Protein AF-A0A2E0NBN6-F1 (afdb_monomer_lite)

Secondary structure (DSSP, 8-state):
-HHHHHHHHHHHHHHHHHHHHHHHHT-------HHHHHHHHHHHHHHHHHHHS--EEE-EETTEE-TTS-BS-GGGS-HHHHHHSEEE---B-TTSSBPHHHHHGGGGSBHHHHHHHHT--TTEEEEEEEEEEE-SSGGGTT-EEEEEE--GGG-SEEEEEEEEEEETTEEEEEEEEEEES-------EEEEEESS-GGGPBPEEEEE--SSSBEE-TTEEEEEEETTEEEEEEE--S-EE-TT-EEEEES-GGGS--SS-SEEEE-TTTSSS-BTTB--S-TTEEEEEEEEE-TT-S-EEEEEEEEEEGGG-PPTTEEEEE-SS-TT-GGGEEEEES--TT--

pLDDT: mean 90.11, std 9.08, range [45.5, 98.44]

Sequence (344 aa):
MTAVIEFLSAFILFLMLVTAFLSLAQLQLGPNTPDIDRLERSAVEAMEKLTGSEGYHIPFENGIKDAGNATVDWHLLPPEELNSGALIPGLLSERGRLSTLKVDSLKSLTEDTFSKGLGLNEEYDVRLLVRVENSPEPSRIGELLFDDGTLRNNSFSSVSISRTLHMADEVVLVSLEVHLGAGFTDRLLMSEIMINPASGGPEWIELYNPDQFAVNLSGWSISKITNGVVSAHELITSGVVPGESYLLLSGNPSIQQDLGNSLVIDLGTSGVLGSGLIDSIESSGGHISFQYAEFNSALTYDLINFHWDDTWNINTGYSLVWNYGEFSNSSNWIPLEDGTPGSI

Structure (mmCIF, N/CA/C/O backbone):
data_AF-A0A2E0NBN6-F1
#
_entry.id   AF-A0A2E0NBN6-F1
#
loop_
_atom_site.group_PDB
_atom_site.id
_atom_site.type_symbol
_atom_site.label_atom_id
_atom_site.label_alt_id
_atom_site.label_comp_id
_atom_site.label_asym_id
_atom_site.label_entity_id
_atom_site.label_seq_id
_atom_site.pdbx_PDB_ins_code
_atom_site.Cartn_x
_atom_site.Cartn_y
_atom_site.Cartn_z
_atom_site.occupancy
_atom_site.B_iso_or_equiv
_atom_site.auth_seq_id
_atom_site.auth_comp_id
_atom_site.auth_asym_id
_atom_site.auth_atom_id
_atom_site.pdbx_PDB_model_num
ATOM 1 N N . MET A 1 1 ? -33.933 33.454 69.562 1.00 60.88 1 MET A N 1
ATOM 2 C CA . MET A 1 1 ? -33.936 32.177 68.812 1.00 60.88 1 MET A CA 1
ATOM 3 C C . MET A 1 1 ? -34.035 32.418 67.304 1.00 60.88 1 MET A C 1
ATOM 5 O O . MET A 1 1 ? -33.271 31.815 66.570 1.00 60.88 1 MET A O 1
ATOM 9 N N . THR A 1 2 ? -34.874 33.355 66.849 1.00 75.31 2 THR A N 1
ATOM 10 C CA . THR A 1 2 ? -35.024 33.765 65.435 1.00 75.31 2 THR A CA 1
ATOM 11 C C . THR A 1 2 ? -33.737 34.282 64.780 1.00 75.31 2 THR A C 1
ATOM 13 O O . THR A 1 2 ? -33.358 33.769 63.738 1.00 75.31 2 THR A O 1
ATOM 16 N N . ALA A 1 3 ? -32.995 35.185 65.432 1.00 74.88 3 ALA A N 1
ATOM 17 C CA . ALA A 1 3 ? -31.749 35.739 64.875 1.00 74.88 3 ALA A CA 1
ATOM 18 C C . ALA A 1 3 ? -30.639 34.690 64.634 1.00 74.88 3 ALA A C 1
ATOM 20 O O . ALA A 1 3 ? -29.824 34.830 63.728 1.00 74.88 3 ALA A O 1
ATOM 21 N N . VAL A 1 4 ? -30.614 33.615 65.433 1.00 78.25 4 VAL A N 1
ATOM 22 C CA . VAL A 1 4 ? -29.639 32.517 65.281 1.00 78.25 4 VAL A CA 1
ATOM 23 C C . VAL A 1 4 ? -30.009 31.631 64.089 1.00 78.25 4 VAL A C 1
ATOM 25 O O . VAL A 1 4 ? -29.131 31.185 63.357 1.00 78.25 4 VAL A O 1
ATOM 28 N N . ILE A 1 5 ? -31.309 31.412 63.870 1.00 80.38 5 ILE A N 1
ATOM 29 C CA . ILE A 1 5 ? -31.823 30.632 62.739 1.00 80.38 5 ILE A CA 1
ATOM 30 C C . ILE A 1 5 ? -31.632 31.405 61.426 1.00 80.38 5 ILE A C 1
ATOM 32 O O . ILE A 1 5 ? -31.182 30.819 60.445 1.00 80.38 5 ILE A O 1
ATOM 36 N N . GLU A 1 6 ? -31.883 32.719 61.412 1.00 85.25 6 GLU A N 1
ATOM 37 C CA . GLU A 1 6 ? -31.622 33.573 60.243 1.00 85.25 6 GLU A CA 1
ATOM 38 C C . GLU A 1 6 ? -30.140 33.572 59.861 1.00 85.25 6 GLU A C 1
ATOM 40 O O . GLU A 1 6 ? -29.813 33.325 58.700 1.00 85.25 6 GLU A O 1
ATOM 45 N N . PHE A 1 7 ? -29.238 33.741 60.833 1.00 89.00 7 PHE A N 1
ATOM 46 C CA . PHE A 1 7 ? -27.798 33.692 60.578 1.00 89.00 7 PHE A CA 1
ATOM 47 C C . PHE A 1 7 ? -27.356 32.336 60.015 1.00 89.00 7 PHE A C 1
ATOM 49 O O . PHE A 1 7 ? -26.614 32.285 59.036 1.00 89.00 7 PHE A O 1
ATOM 56 N N . LEU A 1 8 ? -27.850 31.233 60.589 1.00 86.62 8 LEU A N 1
ATOM 57 C CA . LEU A 1 8 ? -27.515 29.891 60.120 1.00 86.62 8 LEU A CA 1
ATOM 58 C C . LEU A 1 8 ? -28.029 29.645 58.693 1.00 86.62 8 LEU A C 1
ATOM 60 O O . LEU A 1 8 ? -27.303 29.100 57.867 1.00 86.62 8 LEU A O 1
ATOM 64 N N . SER A 1 9 ? -29.249 30.088 58.380 1.00 87.69 9 SER A N 1
ATOM 65 C CA . SER A 1 9 ? -29.824 29.941 57.039 1.00 87.69 9 SER A CA 1
ATOM 66 C C . SER A 1 9 ? -29.088 30.777 55.985 1.00 87.69 9 SER A C 1
ATOM 68 O O . SER A 1 9 ? -28.768 30.259 54.917 1.00 87.69 9 SER A O 1
ATOM 70 N N . ALA A 1 10 ? -28.728 32.025 56.303 1.00 89.19 10 ALA A N 1
ATOM 71 C CA . ALA A 1 10 ? -27.938 32.883 55.424 1.00 89.19 10 ALA A CA 1
ATOM 72 C C . ALA A 1 10 ? -26.523 32.326 55.208 1.00 89.19 10 ALA A C 1
ATOM 74 O O . ALA A 1 10 ? -26.012 32.359 54.090 1.00 89.19 10 ALA A O 1
ATOM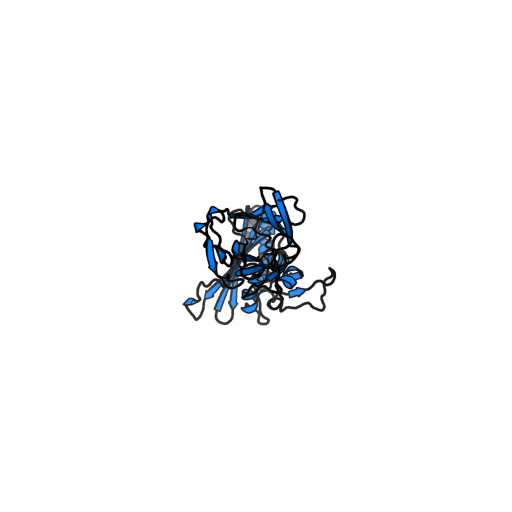 75 N N . PHE A 1 11 ? -25.910 31.762 56.254 1.00 90.88 11 PHE A N 1
ATOM 76 C CA . PHE A 1 11 ? -24.594 31.137 56.166 1.00 90.88 11 PHE A CA 1
ATOM 77 C C . PHE A 1 11 ? -24.612 29.878 55.296 1.00 90.88 11 PHE A C 1
ATOM 79 O O . PHE A 1 11 ? -23.744 29.723 54.443 1.00 90.88 11 PHE A O 1
ATOM 86 N N . ILE A 1 12 ? -25.620 29.012 55.446 1.00 91.94 12 ILE A N 1
ATOM 87 C CA . ILE A 1 12 ? -25.786 27.825 54.592 1.00 91.94 12 ILE A CA 1
ATOM 88 C C . ILE A 1 12 ? -25.995 28.237 53.133 1.00 91.94 12 ILE A C 1
ATOM 90 O O . ILE A 1 12 ? -25.386 27.652 52.240 1.00 91.94 12 ILE A O 1
ATOM 94 N N . LEU A 1 13 ? -26.817 29.258 52.882 1.00 92.38 13 LEU A N 1
ATOM 95 C CA . LEU A 1 13 ? -27.097 29.734 51.529 1.00 92.38 13 LEU A CA 1
ATOM 96 C C . LEU A 1 13 ? -25.846 30.344 50.885 1.00 92.38 13 LEU A C 1
ATOM 98 O O . LE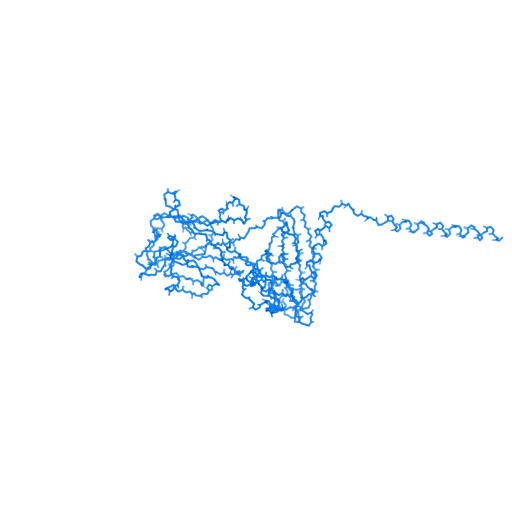U A 1 13 ? -25.545 30.038 49.736 1.00 92.38 13 LEU A O 1
ATOM 102 N N . PHE A 1 14 ? -25.068 31.120 51.643 1.00 92.50 14 PHE A N 1
ATOM 103 C CA . PHE A 1 14 ? -23.761 31.614 51.214 1.00 92.50 14 PHE A CA 1
ATOM 104 C C . PHE A 1 14 ? -22.796 30.468 50.900 1.00 92.50 14 PHE A C 1
ATOM 106 O O . PHE A 1 14 ? -22.148 30.483 49.858 1.00 92.50 14 PHE A O 1
ATOM 113 N N . LEU A 1 15 ? -22.736 29.449 51.759 1.00 89.31 15 LEU A N 1
ATOM 114 C CA . LEU A 1 15 ? -21.838 28.313 51.577 1.00 89.31 15 LEU A CA 1
ATOM 115 C C . LEU A 1 15 ? -22.221 27.489 50.344 1.00 89.31 15 LEU A C 1
ATOM 117 O O . LEU A 1 15 ? -21.329 27.107 49.598 1.00 89.31 15 LEU A O 1
ATOM 121 N N . MET A 1 16 ? -23.521 27.307 50.079 1.00 92.88 16 MET A N 1
ATOM 122 C CA . MET A 1 16 ? -24.024 26.694 48.842 1.00 92.88 16 MET A CA 1
ATOM 123 C C . MET A 1 16 ? -23.692 27.518 47.595 1.00 92.88 16 MET A C 1
ATOM 125 O O . MET A 1 16 ? -23.351 26.957 46.558 1.00 92.88 16 MET A O 1
ATOM 129 N N . LEU A 1 17 ? -23.788 28.846 47.678 1.00 91.38 17 LEU A N 1
ATOM 130 C CA . LEU A 1 17 ? -23.446 29.740 46.570 1.00 91.38 17 LEU A CA 1
ATOM 131 C C . LEU A 1 17 ? -21.945 29.705 46.278 1.00 91.38 17 LEU A C 1
ATOM 133 O O . LEU A 1 17 ? -21.551 29.671 45.118 1.00 91.38 17 LEU A O 1
ATOM 137 N N . VAL A 1 18 ? -21.113 29.663 47.320 1.00 85.38 18 VAL A N 1
ATOM 138 C CA . VAL A 1 18 ? -19.658 29.550 47.193 1.00 85.38 18 VAL A CA 1
ATOM 139 C C . VAL A 1 18 ? -19.259 28.178 46.660 1.00 85.38 18 VAL A C 1
ATOM 141 O O . VAL A 1 18 ? -18.414 28.127 45.777 1.00 85.38 18 VAL A O 1
ATOM 144 N N . THR A 1 19 ? -19.863 27.074 47.111 1.00 83.06 19 THR A N 1
ATOM 145 C CA . THR A 1 19 ? -19.572 25.752 46.531 1.00 83.06 19 THR A CA 1
ATOM 146 C C . THR A 1 19 ? -20.051 25.647 45.092 1.00 83.06 19 THR A C 1
ATOM 148 O O . THR A 1 19 ? -19.281 25.195 44.256 1.00 83.06 19 THR A O 1
ATOM 151 N N . ALA A 1 20 ? -21.251 26.131 44.761 1.00 83.31 20 ALA A N 1
ATOM 152 C CA . ALA A 1 20 ? -21.726 26.170 43.379 1.00 83.31 20 ALA A CA 1
ATOM 153 C C . ALA A 1 20 ? -20.824 27.040 42.489 1.00 83.31 20 ALA A C 1
ATOM 155 O O . ALA A 1 20 ? -20.470 26.628 41.388 1.00 83.31 20 ALA A O 1
ATOM 156 N N . PHE A 1 21 ? -20.401 28.212 42.973 1.00 83.88 21 PHE A N 1
ATOM 157 C CA . PHE A 1 21 ? -19.491 29.102 42.254 1.00 83.88 21 PHE A CA 1
ATOM 158 C C . PHE A 1 21 ? -18.094 28.500 42.102 1.00 83.88 21 PHE A C 1
ATOM 160 O O . PHE A 1 21 ? -17.519 28.594 41.027 1.00 83.88 21 PHE A O 1
ATOM 167 N N . LEU A 1 22 ? -17.550 27.855 43.136 1.00 75.06 22 LEU A N 1
ATOM 168 C CA . LEU A 1 22 ? -16.256 27.179 43.059 1.00 75.06 22 LEU A CA 1
ATOM 169 C C . LEU A 1 22 ? -16.317 25.966 42.128 1.00 75.06 22 LEU A C 1
ATOM 171 O O . LEU A 1 22 ? -15.389 25.784 41.354 1.00 75.06 22 LEU A O 1
ATOM 175 N N . SER A 1 23 ? -17.409 25.196 42.123 1.00 75.81 23 SER A N 1
ATOM 176 C CA . SER A 1 23 ? -17.627 24.130 41.136 1.00 75.81 23 SER A CA 1
ATOM 177 C C . SER A 1 23 ? -17.750 24.681 39.712 1.00 75.81 23 SER A C 1
ATOM 179 O O . SER A 1 23 ? -17.234 24.070 38.782 1.00 75.81 23 SER A O 1
ATOM 181 N N . LEU A 1 24 ? -18.375 25.851 39.533 1.00 71.62 24 LEU A N 1
ATOM 182 C CA . LEU A 1 24 ? -18.480 26.519 38.233 1.00 71.62 24 LEU A CA 1
ATOM 183 C C . LEU A 1 24 ? -17.154 27.157 37.785 1.00 71.62 24 LEU A C 1
ATOM 185 O O . LEU A 1 24 ? -16.850 27.171 36.604 1.00 71.62 24 LEU A O 1
ATOM 189 N N . ALA A 1 25 ? -16.353 27.682 38.711 1.00 62.84 25 ALA A N 1
ATOM 190 C CA . ALA A 1 25 ? -15.044 28.274 38.435 1.00 62.84 25 ALA A CA 1
ATOM 191 C C . ALA A 1 25 ? -13.947 27.209 38.258 1.00 62.84 25 ALA A C 1
ATOM 193 O O . ALA A 1 25 ? -12.934 27.470 37.613 1.00 62.84 25 ALA A O 1
ATOM 194 N N . GLN A 1 26 ? -14.154 26.009 38.812 1.00 54.41 26 GLN A N 1
ATOM 195 C CA . GLN A 1 26 ? -13.356 24.809 38.546 1.00 54.41 26 GLN A CA 1
ATOM 196 C C . GLN A 1 26 ? -13.683 24.154 37.200 1.00 54.41 26 GLN A C 1
ATOM 198 O O . GLN A 1 26 ? -12.929 23.276 36.782 1.00 54.41 26 GLN A O 1
ATOM 203 N N . LEU A 1 27 ? -14.718 24.605 36.472 1.00 49.19 27 LEU A N 1
ATOM 204 C CA . LEU A 1 27 ? -14.722 24.466 35.014 1.00 49.19 27 LEU A CA 1
ATOM 205 C C . LEU A 1 27 ? -13.621 25.378 34.465 1.00 49.19 27 LEU A C 1
ATOM 207 O O . LEU A 1 27 ? -13.861 26.468 33.948 1.00 49.19 27 LEU A O 1
ATOM 211 N N . GLN A 1 28 ? -12.383 24.908 34.592 1.00 45.50 28 GLN A N 1
ATOM 212 C CA . GLN A 1 28 ? -11.324 25.261 33.671 1.00 45.50 28 GLN A CA 1
ATOM 213 C C . GLN A 1 28 ? -11.812 24.820 32.292 1.00 45.50 28 GLN A C 1
ATOM 215 O O . GLN A 1 28 ? -11.615 23.682 31.878 1.00 45.50 28 GLN A O 1
ATOM 220 N N . LEU A 1 29 ? -12.478 25.731 31.579 1.00 55.94 29 LEU A N 1
ATOM 221 C CA . LEU A 1 29 ? -12.340 25.759 30.134 1.00 55.94 29 LEU A CA 1
ATOM 222 C C . LEU A 1 29 ? -10.830 25.812 29.913 1.00 55.94 29 LEU A C 1
ATOM 224 O O . LEU A 1 29 ? -10.178 26.779 30.320 1.00 55.94 29 LEU A O 1
ATOM 228 N N . GLY A 1 30 ? -10.268 24.724 29.387 1.00 56.84 30 GLY A N 1
ATOM 229 C CA . GLY A 1 30 ? -8.887 24.714 28.930 1.00 56.84 30 GLY A CA 1
ATOM 230 C C . GLY A 1 30 ? -8.641 25.888 27.971 1.00 56.84 30 GLY A C 1
ATOM 231 O O . GLY A 1 30 ? -9.585 26.574 27.562 1.00 56.84 30 GLY A O 1
ATOM 232 N N . PRO A 1 31 ? -7.382 26.179 27.618 1.00 57.28 31 PRO A N 1
ATOM 233 C CA . PRO A 1 31 ? -7.114 27.158 26.572 1.00 57.28 31 PRO A CA 1
ATOM 234 C C . PRO A 1 31 ? -7.969 26.818 25.340 1.00 57.28 31 PRO A C 1
ATOM 236 O O . PRO A 1 31 ? -7.840 25.730 24.790 1.00 57.28 31 PRO A O 1
ATOM 239 N N . ASN A 1 32 ? -8.873 27.726 24.952 1.00 59.00 32 ASN A N 1
ATOM 240 C CA . ASN A 1 32 ? -9.723 27.559 23.774 1.00 59.00 32 ASN A CA 1
ATOM 241 C C . ASN A 1 32 ? -8.808 27.487 22.550 1.00 59.00 32 ASN A C 1
ATOM 243 O O . ASN A 1 32 ? -8.312 28.514 22.079 1.00 59.00 32 ASN A O 1
ATOM 247 N N . THR A 1 33 ? -8.544 26.269 22.096 1.00 73.31 33 THR A N 1
ATOM 248 C CA . THR A 1 33 ? -7.680 25.964 20.961 1.00 73.31 33 THR A CA 1
ATOM 249 C C . THR A 1 33 ? -8.530 25.170 19.977 1.00 73.31 33 THR A C 1
ATOM 251 O O . THR A 1 33 ? -8.499 23.943 19.990 1.00 73.31 33 THR A O 1
ATOM 254 N N . PRO A 1 34 ? -9.328 25.861 19.135 1.00 79.00 34 PRO A N 1
ATOM 255 C CA . PRO A 1 34 ? -10.354 25.222 18.313 1.00 79.00 34 PRO A CA 1
ATOM 256 C C . PRO A 1 34 ? -9.831 24.072 17.450 1.00 79.00 34 PRO A C 1
ATOM 258 O O . PRO A 1 34 ? -10.558 23.115 17.204 1.00 79.00 34 PRO A O 1
ATOM 261 N N . ASP A 1 35 ? -8.578 24.151 17.005 1.00 77.38 35 ASP A N 1
ATOM 262 C CA . ASP A 1 35 ? -7.958 23.117 16.177 1.00 77.38 35 ASP A CA 1
ATOM 263 C C . ASP A 1 35 ? -7.652 21.842 16.975 1.00 77.38 35 ASP A C 1
ATOM 265 O O . ASP A 1 35 ? -7.894 20.743 16.479 1.00 77.38 35 ASP A O 1
ATOM 269 N N . ILE A 1 36 ? -7.207 21.972 18.230 1.00 82.38 36 ILE A N 1
ATOM 270 C CA . ILE A 1 36 ? -6.973 20.833 19.129 1.00 82.38 36 ILE A CA 1
ATOM 271 C C . ILE A 1 36 ? -8.314 20.222 19.549 1.00 82.38 36 ILE A C 1
ATOM 273 O O . ILE A 1 36 ? -8.476 19.010 19.464 1.00 82.38 36 ILE A O 1
ATOM 277 N N . ASP A 1 37 ? -9.309 21.047 19.886 1.00 86.25 37 ASP A N 1
ATOM 278 C CA . ASP A 1 37 ? -10.650 20.569 20.252 1.00 86.25 37 ASP A CA 1
ATOM 279 C C . ASP A 1 37 ? -11.320 19.790 19.100 1.00 86.25 37 ASP A C 1
ATOM 281 O O . ASP A 1 37 ? -12.023 18.796 19.315 1.00 86.25 37 ASP A O 1
ATOM 285 N N . ARG A 1 38 ? -11.118 20.237 17.850 1.00 89.00 38 ARG A N 1
ATOM 286 C CA . ARG A 1 38 ? -11.589 19.532 16.646 1.00 89.00 38 ARG A CA 1
ATOM 287 C C . ARG A 1 38 ? -10.831 18.230 16.418 1.00 89.00 38 ARG A C 1
ATOM 289 O O . ARG A 1 38 ? -11.469 17.229 16.094 1.00 89.00 38 ARG A O 1
ATOM 296 N N . LEU A 1 39 ? -9.511 18.239 16.591 1.00 90.31 39 LEU A N 1
ATOM 297 C CA . LEU A 1 39 ? -8.665 17.056 16.452 1.00 90.31 39 LEU A CA 1
ATOM 298 C C . LEU A 1 39 ? -9.046 15.982 17.480 1.00 90.31 39 LEU A C 1
ATOM 300 O O . LEU A 1 39 ? -9.272 14.834 17.108 1.00 90.31 39 LEU A O 1
ATOM 304 N N . GLU A 1 40 ? -9.211 16.361 18.751 1.00 92.06 40 GLU A N 1
ATOM 305 C CA . GLU A 1 40 ? -9.639 15.457 19.825 1.00 92.06 40 GLU A CA 1
ATOM 306 C C . GLU A 1 40 ? -11.005 14.840 19.536 1.00 92.06 40 GLU A C 1
ATOM 308 O O . GLU A 1 40 ? -11.170 13.622 19.619 1.00 92.06 40 GLU A O 1
ATOM 313 N N . ARG A 1 41 ? -11.983 15.662 19.138 1.00 93.56 41 ARG A N 1
ATOM 314 C CA . ARG A 1 41 ? -13.310 15.164 18.763 1.00 93.56 41 ARG A CA 1
ATOM 315 C C . ARG A 1 41 ? -13.235 14.180 17.598 1.00 93.56 41 ARG A C 1
ATOM 317 O O . ARG A 1 41 ? -13.840 13.115 17.673 1.00 93.56 41 ARG A O 1
ATOM 324 N N . SER A 1 42 ? -12.477 14.524 16.558 1.00 94.81 42 SER A N 1
ATOM 325 C CA . SER A 1 42 ? -12.320 13.682 15.367 1.00 94.81 42 SER A CA 1
ATOM 326 C C . SER A 1 42 ? -11.676 12.341 15.723 1.00 94.81 42 SER A C 1
ATOM 328 O O . SER A 1 42 ? -12.158 11.302 15.285 1.00 94.81 42 SER A O 1
ATOM 330 N N . ALA A 1 43 ? -10.657 12.337 16.588 1.00 95.38 43 ALA A N 1
ATOM 331 C CA . ALA A 1 43 ? -10.018 11.114 17.072 1.00 95.38 43 ALA A CA 1
ATOM 332 C C . ALA A 1 43 ? -10.978 10.225 17.885 1.00 95.38 43 ALA A C 1
ATOM 334 O O . ALA A 1 43 ? -10.974 9.003 17.726 1.00 95.38 43 ALA A O 1
ATOM 335 N N . VAL A 1 44 ? -11.833 10.816 18.728 1.00 96.31 44 VAL A N 1
ATOM 336 C CA . VAL A 1 44 ? -12.853 10.073 19.491 1.00 96.31 44 VAL A CA 1
ATOM 337 C C . VAL A 1 44 ? -13.886 9.433 18.563 1.00 96.31 44 VAL A C 1
ATOM 339 O O . VAL A 1 44 ? -14.168 8.242 18.704 1.00 96.31 44 VAL A O 1
ATOM 342 N N . GLU A 1 45 ? -14.422 10.193 17.606 1.00 96.50 45 GLU A N 1
ATOM 343 C CA . GLU A 1 45 ? -15.400 9.700 16.626 1.00 96.50 45 GLU A CA 1
ATOM 344 C C . GLU A 1 45 ? -14.798 8.613 15.721 1.00 96.50 45 GLU A C 1
ATOM 346 O O . GLU A 1 45 ? -15.436 7.590 15.462 1.00 96.50 45 GLU A O 1
ATOM 351 N N . ALA A 1 46 ? -13.549 8.794 15.288 1.00 97.19 46 ALA A N 1
ATOM 352 C CA . ALA A 1 46 ? -12.800 7.809 14.518 1.00 97.19 46 ALA A CA 1
ATOM 353 C C . ALA A 1 46 ? -12.619 6.502 15.303 1.00 97.19 46 ALA A C 1
ATOM 355 O O . ALA A 1 46 ? -12.975 5.428 14.818 1.00 97.19 46 ALA A O 1
ATOM 356 N N . MET A 1 47 ? -12.163 6.580 16.556 1.00 97.44 47 MET A N 1
ATOM 357 C CA . MET A 1 47 ? -12.032 5.406 17.421 1.00 97.44 47 MET A CA 1
ATOM 358 C C . MET A 1 47 ? -13.382 4.714 17.660 1.00 97.44 47 MET A C 1
ATOM 360 O O . MET A 1 47 ? -13.446 3.484 17.723 1.00 97.44 47 MET A O 1
ATOM 364 N N . GLU A 1 48 ? -14.478 5.467 17.775 1.00 96.56 48 GLU A N 1
ATOM 365 C CA . GLU A 1 48 ? -15.822 4.901 17.894 1.00 96.56 48 GLU A CA 1
ATOM 366 C C . GLU A 1 48 ? -16.263 4.157 16.628 1.00 96.56 48 GLU A C 1
ATOM 368 O O . GLU A 1 48 ? -16.766 3.044 16.745 1.00 96.56 48 GLU A O 1
ATOM 373 N N . LYS A 1 49 ? -16.020 4.687 15.426 1.00 96.38 49 LYS A N 1
ATOM 374 C CA . LYS A 1 49 ? -16.321 3.966 14.174 1.00 96.38 49 LYS A CA 1
ATOM 375 C C . LYS A 1 49 ? -15.485 2.696 14.024 1.00 96.38 49 LYS A C 1
ATOM 377 O O . LYS A 1 49 ? -16.034 1.642 13.692 1.00 96.38 49 LYS A O 1
ATOM 382 N N . LEU A 1 50 ? -14.189 2.800 14.325 1.00 97.56 50 LEU A N 1
ATOM 383 C CA . LEU A 1 50 ? -13.207 1.718 14.237 1.00 97.56 50 LEU A CA 1
ATOM 384 C C . LEU A 1 50 ? -13.545 0.554 15.181 1.00 97.56 50 LEU A C 1
ATOM 386 O O . LEU A 1 50 ? -13.475 -0.610 14.799 1.00 97.56 50 LEU A O 1
ATOM 390 N N . THR A 1 51 ? -13.927 0.863 16.424 1.00 96.88 51 THR A N 1
ATOM 391 C CA . THR A 1 51 ? -14.096 -0.138 17.497 1.00 96.88 51 THR A CA 1
ATOM 392 C C . THR A 1 51 ? -15.530 -0.313 17.984 1.00 96.88 51 THR A C 1
ATOM 394 O O . THR A 1 51 ? -15.758 -1.047 18.940 1.00 96.88 51 THR A O 1
ATOM 397 N N . GLY A 1 52 ? -16.495 0.373 17.376 1.00 94.88 52 GLY A N 1
ATOM 398 C CA . GLY A 1 52 ? -17.915 0.326 17.734 1.00 94.88 52 GLY A CA 1
ATOM 399 C C . GLY A 1 52 ? -18.802 -0.303 16.664 1.00 94.88 52 GLY A C 1
ATOM 400 O O . GLY A 1 52 ? -20.004 -0.436 16.879 1.00 94.88 52 GLY A O 1
ATOM 401 N N . SER A 1 53 ? -18.235 -0.700 15.522 1.00 93.56 53 SER A N 1
ATOM 402 C CA . SER A 1 53 ? -18.984 -1.313 14.428 1.00 93.56 53 SER A CA 1
ATOM 403 C C . SER A 1 53 ? -18.211 -2.446 13.760 1.00 93.56 53 SER A C 1
ATOM 405 O O . SER A 1 53 ? -16.995 -2.576 13.902 1.00 93.56 53 SER A O 1
ATOM 407 N N . GLU A 1 54 ? -18.940 -3.256 13.000 1.00 95.62 54 GLU A N 1
ATOM 408 C CA . GLU A 1 54 ? -18.374 -4.243 12.081 1.00 95.62 54 GLU A CA 1
ATOM 409 C C . GLU A 1 54 ? -17.773 -3.604 10.823 1.00 95.62 54 GLU A C 1
ATOM 411 O O . GLU A 1 54 ? -17.108 -4.275 10.037 1.00 95.62 54 GLU A O 1
ATOM 416 N N . GLY A 1 55 ? -17.998 -2.310 10.623 1.00 95.81 55 GLY A N 1
ATOM 417 C CA . GLY A 1 55 ? -17.686 -1.654 9.373 1.00 95.81 55 GLY A CA 1
ATOM 418 C C . GLY A 1 55 ? -18.682 -2.001 8.278 1.00 95.81 55 GLY A C 1
ATOM 419 O O . GLY A 1 55 ? -19.590 -2.818 8.448 1.00 95.81 55 GLY A O 1
ATOM 420 N N . TYR A 1 56 ? -18.537 -1.310 7.159 1.00 95.69 56 TYR A N 1
ATOM 421 C CA . TYR A 1 56 ? -19.398 -1.489 6.002 1.00 95.69 56 TYR A CA 1
ATOM 422 C C . TYR A 1 56 ? -18.723 -0.901 4.772 1.00 95.69 56 TYR A C 1
ATOM 424 O O . TYR A 1 56 ? -18.165 0.193 4.851 1.00 95.69 56 TYR A O 1
ATOM 432 N N . HIS A 1 57 ? -18.794 -1.599 3.648 1.00 97.69 57 HIS A N 1
ATOM 433 C CA . HIS A 1 57 ? -18.343 -1.106 2.354 1.00 97.69 57 HIS A CA 1
ATOM 434 C C . HIS A 1 57 ? -19.537 -0.938 1.416 1.00 97.69 57 HIS A C 1
ATOM 436 O O . HIS A 1 57 ? -20.457 -1.755 1.418 1.00 97.69 57 HIS A O 1
ATOM 442 N N . ILE A 1 58 ? -19.535 0.154 0.654 1.00 96.62 58 ILE A N 1
ATOM 443 C CA . ILE A 1 58 ? -20.502 0.436 -0.404 1.00 96.62 58 ILE A CA 1
ATOM 444 C C . ILE A 1 58 ? -19.723 0.670 -1.704 1.00 96.62 58 ILE A C 1
ATOM 446 O O . ILE A 1 58 ? -19.023 1.688 -1.794 1.00 96.62 58 ILE A O 1
ATOM 450 N N . PRO A 1 59 ? -19.859 -0.201 -2.718 1.00 95.44 59 PRO A N 1
ATOM 451 C CA . PRO A 1 59 ? -19.222 0.018 -4.007 1.00 95.44 59 PRO A CA 1
ATOM 452 C C . PRO A 1 59 ? -19.855 1.206 -4.743 1.00 95.44 59 PRO A C 1
ATOM 454 O O . PRO A 1 59 ? -20.994 1.615 -4.477 1.00 95.44 59 PRO A O 1
ATOM 457 N N . PHE A 1 60 ? -19.110 1.763 -5.696 1.00 92.81 60 PHE A N 1
ATOM 458 C CA . PHE A 1 60 ? -19.659 2.709 -6.660 1.00 92.81 60 PHE A CA 1
ATOM 459 C C . PHE A 1 60 ? -19.853 2.038 -8.014 1.00 92.81 60 PHE A C 1
ATOM 461 O O . PHE A 1 60 ? -18.941 1.416 -8.549 1.00 92.81 60 PHE A O 1
ATOM 468 N N . GLU A 1 61 ? -21.013 2.262 -8.618 1.00 90.88 61 GLU A N 1
ATOM 469 C CA . GLU A 1 61 ? -21.284 1.905 -10.004 1.00 90.88 61 GLU A CA 1
ATOM 470 C C . GLU A 1 61 ? -21.505 3.199 -10.795 1.00 90.88 61 GLU A C 1
ATOM 472 O O . GLU A 1 61 ? -22.380 4.005 -10.471 1.00 90.88 61 GLU A O 1
ATOM 477 N N . ASN A 1 62 ? -20.673 3.450 -11.813 1.00 86.12 62 ASN A N 1
ATOM 478 C CA . ASN A 1 62 ? -20.707 4.683 -12.616 1.00 86.12 62 ASN A CA 1
ATOM 479 C C . ASN A 1 62 ? -20.670 5.983 -11.776 1.00 86.12 62 ASN A C 1
ATOM 481 O O . ASN A 1 62 ? -21.329 6.971 -12.105 1.00 86.12 62 ASN A O 1
ATOM 485 N N . GLY A 1 63 ? -19.917 5.976 -10.669 1.00 86.00 63 GLY A N 1
ATOM 486 C CA . GLY A 1 63 ? -19.778 7.117 -9.755 1.00 86.00 63 GLY A CA 1
ATOM 487 C C . GLY A 1 63 ? -20.952 7.326 -8.789 1.00 86.00 63 GLY A C 1
ATOM 488 O O . GLY A 1 63 ? -20.989 8.335 -8.086 1.00 86.00 63 GLY A O 1
ATOM 489 N N . ILE A 1 64 ? -21.913 6.398 -8.732 1.00 92.44 64 ILE A N 1
ATOM 490 C CA . ILE A 1 64 ? -23.063 6.443 -7.818 1.00 92.44 64 ILE A CA 1
ATOM 491 C C . ILE A 1 64 ? -22.947 5.308 -6.802 1.00 92.44 64 ILE A C 1
ATOM 493 O O . ILE A 1 64 ? -22.542 4.204 -7.147 1.00 92.44 64 ILE A O 1
ATOM 497 N N . LYS A 1 65 ? -23.309 5.575 -5.538 1.00 92.88 65 LYS A N 1
ATOM 498 C CA . LYS A 1 65 ? -23.324 4.555 -4.477 1.00 92.88 65 LYS A CA 1
ATOM 499 C C . LYS A 1 65 ? -24.302 3.445 -4.824 1.00 92.88 65 LYS A C 1
ATOM 501 O O . LYS A 1 65 ? -25.504 3.702 -4.908 1.00 92.88 65 LYS A O 1
ATOM 506 N N . ASP A 1 66 ? -23.797 2.227 -4.920 1.00 94.00 66 ASP A N 1
ATOM 507 C CA . ASP A 1 66 ? -24.621 1.041 -5.056 1.00 94.00 66 ASP A CA 1
ATOM 508 C C . ASP A 1 66 ? -24.877 0.422 -3.680 1.00 94.00 66 ASP A C 1
ATOM 510 O O . ASP A 1 66 ? -24.159 -0.445 -3.186 1.00 94.00 66 ASP A O 1
ATOM 514 N N . ALA A 1 67 ? -25.944 0.894 -3.038 1.00 91.75 67 ALA A N 1
ATOM 515 C CA . ALA A 1 67 ? -26.363 0.375 -1.742 1.00 91.75 67 ALA A CA 1
ATOM 516 C C . ALA A 1 67 ? -26.856 -1.085 -1.798 1.00 91.75 67 ALA A C 1
ATOM 518 O O . ALA A 1 67 ? -26.994 -1.700 -0.743 1.00 91.75 67 ALA A O 1
ATOM 519 N N . GLY A 1 68 ? -27.157 -1.627 -2.987 1.00 92.75 68 GLY A N 1
ATOM 520 C CA . GLY A 1 68 ? -27.645 -2.996 -3.154 1.00 92.75 68 GLY A CA 1
ATOM 521 C C . GLY A 1 68 ? -26.553 -4.051 -2.986 1.00 92.75 68 GLY A C 1
ATOM 522 O O . GLY A 1 68 ? -26.841 -5.132 -2.480 1.00 92.75 68 GLY A O 1
ATOM 523 N N . ASN A 1 69 ? -25.315 -3.711 -3.349 1.00 93.12 69 ASN A N 1
ATOM 524 C CA . ASN A 1 69 ? -24.138 -4.581 -3.241 1.00 93.12 69 ASN A CA 1
ATOM 525 C C . ASN A 1 69 ? -23.252 -4.260 -2.032 1.00 93.12 69 ASN A C 1
ATOM 527 O O . ASN A 1 69 ? -22.114 -4.709 -1.938 1.00 93.12 69 ASN A O 1
ATOM 531 N N . ALA A 1 70 ? -23.763 -3.470 -1.098 1.00 94.75 70 ALA A N 1
ATOM 532 C CA . ALA A 1 70 ? -23.006 -3.082 0.070 1.00 94.75 70 ALA A CA 1
ATOM 533 C C . ALA A 1 70 ? -22.933 -4.215 1.116 1.00 94.75 70 ALA A C 1
ATOM 535 O O . ALA A 1 70 ? -23.869 -5.004 1.262 1.00 94.75 70 ALA A O 1
ATOM 536 N N . THR A 1 71 ? -21.812 -4.312 1.837 1.00 96.31 71 THR A N 1
ATOM 537 C CA . THR A 1 71 ? -21.496 -5.472 2.687 1.00 96.31 71 THR A CA 1
ATOM 538 C C . THR A 1 71 ? -20.748 -5.105 3.971 1.00 96.31 71 THR A C 1
ATOM 540 O O . THR A 1 71 ? -19.925 -4.192 3.998 1.00 96.31 71 THR A O 1
ATOM 543 N N . VAL A 1 72 ? -21.019 -5.843 5.055 1.00 95.94 72 VAL A N 1
ATOM 544 C CA . VAL A 1 72 ? -20.241 -5.801 6.315 1.00 95.94 72 VAL A CA 1
ATOM 545 C C . VAL A 1 72 ? -18.954 -6.628 6.223 1.00 95.94 72 VAL A C 1
ATOM 547 O O . VAL A 1 72 ? -18.026 -6.438 7.014 1.00 95.94 72 VAL A O 1
ATOM 550 N N . ASP A 1 73 ? -18.872 -7.516 5.231 1.00 96.25 73 ASP A N 1
ATOM 551 C CA . ASP A 1 73 ? -17.744 -8.413 4.984 1.00 96.25 73 ASP A CA 1
ATOM 552 C C . ASP A 1 73 ? -16.680 -7.755 4.099 1.00 96.25 73 ASP A C 1
ATOM 554 O O . ASP A 1 73 ? -16.104 -8.375 3.210 1.00 96.25 73 ASP A O 1
ATOM 558 N N . TRP A 1 74 ? -16.400 -6.477 4.359 1.00 96.50 74 TRP A N 1
ATOM 559 C CA . TRP A 1 74 ? -15.435 -5.686 3.594 1.00 96.50 74 TRP A CA 1
ATOM 560 C C . TRP A 1 74 ? -14.032 -6.320 3.574 1.00 96.50 74 TRP A C 1
ATOM 562 O O . TRP A 1 74 ? -13.327 -6.216 2.583 1.00 96.50 74 TRP A O 1
ATOM 572 N N . HIS A 1 75 ? -13.657 -7.053 4.624 1.00 96.44 75 HIS A N 1
ATOM 573 C CA . HIS A 1 75 ? -12.392 -7.793 4.724 1.00 96.44 75 HIS A CA 1
ATOM 574 C C . HIS A 1 75 ? -12.195 -8.895 3.664 1.00 96.44 75 HIS A C 1
ATOM 576 O O . HIS A 1 75 ? -11.098 -9.436 3.555 1.00 96.44 75 HIS A O 1
ATOM 582 N N . LEU A 1 76 ? -13.244 -9.264 2.918 1.00 96.56 76 LEU A N 1
ATOM 583 C CA . LEU A 1 76 ? -13.175 -10.226 1.812 1.00 96.56 76 LEU A CA 1
ATOM 584 C C . LEU A 1 76 ? -13.008 -9.555 0.442 1.00 96.56 76 LEU A C 1
ATOM 586 O O . LEU A 1 76 ? -12.820 -10.253 -0.554 1.00 96.56 76 LEU A O 1
ATOM 590 N N . LEU A 1 77 ? -13.133 -8.228 0.376 1.00 96.56 77 LEU A N 1
ATOM 591 C CA . LEU A 1 77 ? -13.063 -7.479 -0.872 1.00 96.56 77 LEU A CA 1
ATOM 592 C C . LEU A 1 77 ? -11.603 -7.234 -1.273 1.00 96.56 77 LEU A C 1
ATOM 594 O O . LEU A 1 77 ? -10.747 -7.055 -0.402 1.00 96.56 77 LEU A O 1
ATOM 598 N N . PRO A 1 78 ? -11.300 -7.199 -2.580 1.00 95.06 78 PRO A N 1
ATOM 599 C CA . PRO A 1 78 ? -9.959 -6.888 -3.042 1.00 95.06 78 PRO A CA 1
ATOM 600 C C . PRO A 1 78 ? -9.585 -5.426 -2.718 1.00 95.06 78 PRO A C 1
ATOM 602 O O . PRO A 1 78 ? -10.461 -4.554 -2.694 1.00 95.06 78 PRO A O 1
ATOM 605 N N . PRO A 1 79 ? -8.285 -5.125 -2.544 1.00 95.25 79 PRO A N 1
ATOM 606 C CA . PRO A 1 79 ? -7.789 -3.777 -2.241 1.00 95.25 79 PRO A CA 1
ATOM 607 C C . PRO A 1 79 ? -8.289 -2.697 -3.212 1.00 95.25 79 PRO A C 1
ATOM 609 O O . PRO A 1 79 ? -8.620 -1.586 -2.804 1.00 95.25 79 PRO A O 1
ATOM 612 N N . GLU A 1 80 ? -8.400 -3.028 -4.500 1.00 93.81 80 GLU A N 1
ATOM 613 C CA . GLU A 1 80 ? -8.899 -2.110 -5.529 1.00 93.81 80 GLU A CA 1
ATOM 614 C C . GLU A 1 80 ? -10.373 -1.730 -5.309 1.00 93.81 80 GLU A C 1
ATOM 616 O O . GLU A 1 80 ? -10.751 -0.559 -5.406 1.00 93.81 80 GLU A O 1
ATOM 621 N N . GLU A 1 81 ? -11.214 -2.695 -4.935 1.00 94.56 81 GLU A N 1
ATOM 622 C CA . GLU A 1 81 ? -12.622 -2.442 -4.626 1.00 94.56 81 GLU A CA 1
ATOM 623 C C . GLU A 1 81 ? -12.770 -1.635 -3.328 1.00 94.56 81 GLU A C 1
ATOM 625 O O . GLU A 1 81 ? -13.580 -0.706 -3.260 1.00 94.56 81 GLU A O 1
ATOM 630 N N . LEU A 1 82 ? -11.946 -1.928 -2.319 1.00 95.88 82 LEU A N 1
ATOM 631 C CA . LEU A 1 82 ? -11.906 -1.175 -1.063 1.00 95.88 82 LEU A CA 1
ATOM 632 C C . LEU A 1 82 ? -11.519 0.290 -1.283 1.00 95.88 82 LEU A C 1
ATOM 634 O O . LEU A 1 82 ? -12.204 1.172 -0.771 1.00 95.88 82 LEU A O 1
ATOM 638 N N . ASN A 1 83 ? -10.475 0.539 -2.075 1.00 94.31 83 ASN A N 1
ATOM 639 C CA . ASN A 1 83 ? -9.964 1.879 -2.370 1.00 94.31 83 ASN A CA 1
ATOM 640 C C . ASN A 1 83 ? -10.896 2.678 -3.293 1.00 94.31 83 ASN A C 1
ATOM 642 O O . ASN A 1 83 ? -10.980 3.899 -3.199 1.00 94.31 83 ASN A O 1
ATOM 646 N N . SER A 1 84 ? -11.600 1.997 -4.202 1.00 92.69 84 SER A N 1
ATOM 647 C CA . SER A 1 84 ? -12.540 2.656 -5.112 1.00 92.69 84 SER A CA 1
ATOM 648 C C . SER A 1 84 ? -13.870 3.015 -4.441 1.00 92.69 84 SER A C 1
ATOM 650 O O . SER A 1 84 ? -14.483 3.992 -4.852 1.00 92.69 84 SER A O 1
ATOM 652 N N . GLY A 1 85 ? -14.322 2.257 -3.434 1.00 92.81 85 GLY A N 1
ATOM 653 C CA . GLY A 1 85 ? -15.634 2.399 -2.791 1.00 92.81 85 GLY A CA 1
ATOM 654 C C . GLY A 1 85 ? -15.678 3.303 -1.552 1.00 92.81 85 GLY A C 1
ATOM 655 O O . GLY A 1 85 ? -14.706 3.939 -1.158 1.00 92.81 85 GLY A O 1
ATOM 656 N N . ALA A 1 86 ? -16.845 3.363 -0.903 1.00 94.50 86 ALA A N 1
ATOM 657 C CA . ALA A 1 86 ? -17.005 4.022 0.393 1.00 94.50 86 ALA A CA 1
ATOM 658 C C . ALA A 1 86 ? -16.919 2.992 1.527 1.00 94.50 86 ALA A C 1
ATOM 660 O O . ALA A 1 86 ? -17.828 2.178 1.687 1.00 94.50 86 ALA A O 1
ATOM 661 N N . LEU A 1 87 ? -15.864 3.065 2.338 1.00 96.69 87 LEU A N 1
ATOM 662 C CA . LEU A 1 87 ? -15.601 2.138 3.439 1.00 96.69 87 LEU A CA 1
ATOM 663 C C . LEU A 1 87 ? -15.760 2.811 4.808 1.00 96.69 87 LEU A C 1
ATOM 665 O O . LEU A 1 87 ? -15.327 3.937 5.004 1.00 96.69 87 LEU A O 1
ATOM 669 N N . ILE A 1 88 ? -16.316 2.092 5.782 1.00 97.12 88 ILE A N 1
ATOM 670 C CA . ILE A 1 88 ? -16.122 2.341 7.216 1.00 97.12 88 ILE A CA 1
ATOM 671 C C . ILE A 1 88 ? -15.334 1.144 7.765 1.00 97.12 88 ILE A C 1
ATOM 673 O O . ILE A 1 88 ? -15.893 0.045 7.793 1.00 97.12 88 ILE A O 1
ATOM 677 N N . PRO A 1 89 ? -14.074 1.312 8.205 1.00 96.31 89 PRO A N 1
ATOM 678 C CA . PRO A 1 89 ? -13.192 0.197 8.558 1.00 96.31 89 PRO A CA 1
ATOM 679 C C . PRO A 1 89 ? -13.429 -0.287 9.998 1.00 96.31 89 PRO A C 1
ATOM 681 O O . PRO A 1 89 ? -12.548 -0.226 10.844 1.00 96.31 89 PRO A O 1
ATOM 684 N N . GLY A 1 90 ? -14.645 -0.723 10.328 1.00 97.56 90 GLY A N 1
ATOM 685 C CA . GLY A 1 90 ? -14.949 -1.247 11.664 1.00 97.56 90 GLY A CA 1
ATOM 686 C C . GLY A 1 90 ? -14.351 -2.638 11.889 1.00 97.56 90 GLY A C 1
ATOM 687 O O . GLY A 1 90 ? -14.458 -3.510 11.032 1.00 97.56 90 GLY A O 1
ATOM 688 N N . LEU A 1 91 ? -13.733 -2.865 13.049 1.00 97.75 91 LEU A N 1
ATOM 689 C CA . LEU A 1 91 ? -12.964 -4.082 13.342 1.00 97.75 91 LEU A CA 1
ATOM 690 C C . LEU A 1 91 ? -13.740 -5.142 14.130 1.00 97.75 91 LEU A C 1
ATOM 692 O O . LEU A 1 91 ? -13.205 -6.215 14.423 1.00 97.75 91 LEU A O 1
ATOM 696 N N . LEU A 1 92 ? -14.985 -4.864 14.519 1.00 96.88 92 LEU A N 1
ATOM 697 C CA . LEU A 1 92 ? -15.759 -5.818 15.305 1.00 96.88 92 LEU A CA 1
ATOM 698 C C . LEU A 1 92 ? -16.322 -6.955 14.439 1.00 96.88 92 LEU A C 1
ATOM 700 O O . LEU A 1 92 ? -16.564 -6.828 13.238 1.00 96.88 92 LEU A O 1
ATOM 704 N N . SER A 1 93 ? -16.538 -8.089 15.090 1.00 93.44 93 SER A N 1
ATOM 705 C CA . SER A 1 93 ? -17.401 -9.179 14.632 1.00 93.44 93 SER A CA 1
ATOM 706 C C . SER A 1 93 ? -18.845 -8.955 15.094 1.00 93.44 93 SER A C 1
ATOM 708 O O . SER A 1 93 ? -19.073 -8.197 16.041 1.00 93.44 93 SER A O 1
ATOM 710 N N . GLU A 1 94 ? -19.794 -9.720 14.547 1.00 85.19 94 GLU A N 1
ATOM 711 C CA . GLU A 1 94 ? -21.210 -9.756 14.971 1.00 85.19 94 GLU A CA 1
ATOM 712 C C . GLU A 1 94 ? -21.418 -9.904 16.491 1.00 85.19 94 GLU A C 1
ATOM 714 O O . GLU A 1 94 ? -22.453 -9.534 17.045 1.00 85.19 94 GLU A O 1
ATOM 719 N N . ARG A 1 95 ? -20.431 -10.459 17.207 1.00 86.31 95 ARG A N 1
ATOM 720 C CA . ARG A 1 95 ? -20.484 -10.688 18.660 1.00 86.31 95 ARG A CA 1
ATOM 721 C C . ARG A 1 95 ? -19.887 -9.547 19.488 1.00 86.31 95 ARG A C 1
ATOM 723 O O . ARG A 1 95 ? -19.703 -9.718 20.693 1.00 86.31 95 ARG A O 1
ATOM 730 N N . GLY A 1 96 ? -19.536 -8.422 18.865 1.00 89.62 96 GLY A N 1
ATOM 731 C CA . GLY A 1 96 ? -18.943 -7.257 19.531 1.00 89.62 96 GLY A CA 1
ATOM 732 C C . GLY A 1 96 ? -17.507 -7.472 20.026 1.00 89.62 96 GLY A C 1
ATOM 733 O O . GLY A 1 96 ? -17.024 -6.723 20.871 1.00 89.62 96 GLY A O 1
ATOM 734 N N . ARG A 1 97 ? -16.831 -8.517 19.537 1.00 95.25 97 ARG A N 1
ATOM 735 C CA . ARG A 1 97 ? -15.405 -8.788 19.779 1.00 95.25 97 ARG A CA 1
ATOM 736 C C . ARG A 1 97 ? -14.589 -8.364 18.572 1.00 95.25 97 ARG A C 1
ATOM 738 O O . ARG A 1 97 ? -15.120 -8.400 17.463 1.00 95.25 97 ARG A O 1
ATOM 745 N N . LEU A 1 98 ? -13.317 -8.039 18.776 1.00 97.06 98 LEU A N 1
ATOM 746 C CA . LEU A 1 98 ? -12.400 -7.757 17.677 1.00 97.06 98 LEU A CA 1
ATOM 747 C C . LEU A 1 98 ? -12.311 -8.987 16.755 1.00 97.06 98 LEU A C 1
ATOM 749 O O . LEU A 1 98 ? -12.231 -10.120 17.240 1.00 97.06 98 LEU A O 1
ATOM 753 N N . SER A 1 99 ? -12.398 -8.770 15.445 1.00 97.44 99 SER A N 1
ATOM 754 C CA . SER A 1 99 ? -12.300 -9.819 14.430 1.00 97.44 99 SER A CA 1
ATOM 755 C C . SER A 1 99 ? -10.861 -9.935 13.941 1.00 97.44 99 SER A C 1
ATOM 757 O O . SER A 1 99 ? -10.323 -8.961 13.421 1.00 97.44 99 SER A O 1
ATOM 759 N N . THR A 1 100 ? -10.263 -11.124 14.052 1.00 95.44 100 THR A N 1
ATOM 760 C CA . THR A 1 100 ? -8.910 -11.390 13.532 1.00 95.44 100 THR A CA 1
ATOM 761 C C . THR A 1 100 ? -8.845 -11.124 12.032 1.00 95.44 100 THR A C 1
ATOM 763 O O . THR A 1 100 ? -8.002 -10.365 11.588 1.00 95.44 100 THR A O 1
ATOM 766 N N . LEU A 1 101 ? -9.834 -11.616 11.277 1.00 96.50 101 LEU A N 1
ATOM 767 C CA . LEU A 1 101 ? -9.902 -11.444 9.823 1.00 96.50 101 LEU A CA 1
ATOM 768 C C . LEU A 1 101 ? -9.933 -9.969 9.402 1.00 96.50 101 LEU A C 1
ATOM 770 O O . LEU A 1 101 ? -9.345 -9.607 8.391 1.00 96.50 101 LEU A O 1
ATOM 774 N N . LYS A 1 102 ? -10.607 -9.111 10.181 1.00 97.25 102 LYS A N 1
ATOM 775 C CA . LYS A 1 102 ? -10.687 -7.675 9.874 1.00 97.25 102 LYS A CA 1
ATOM 776 C C . LYS A 1 102 ? -9.388 -6.954 10.211 1.00 97.25 102 LYS A C 1
ATOM 778 O O . LYS A 1 102 ? -8.970 -6.094 9.445 1.00 97.25 102 LYS A O 1
ATOM 783 N N . VAL A 1 103 ? -8.744 -7.327 11.319 1.00 97.31 103 VAL A N 1
ATOM 784 C CA . VAL A 1 103 ? -7.411 -6.819 11.674 1.00 97.31 103 VAL A CA 1
ATOM 785 C C . VAL A 1 103 ? -6.390 -7.227 10.610 1.00 97.31 103 VAL A C 1
ATOM 787 O O . VAL A 1 103 ? -5.681 -6.364 10.112 1.00 97.31 103 VAL A O 1
ATOM 790 N N . ASP A 1 104 ? -6.385 -8.489 10.180 1.00 96.31 104 ASP A N 1
ATOM 791 C CA . ASP A 1 104 ? -5.474 -8.980 9.138 1.00 96.31 104 ASP A CA 1
ATOM 792 C C . ASP A 1 104 ? -5.707 -8.259 7.795 1.00 96.31 104 ASP A C 1
ATOM 794 O O . ASP A 1 104 ? -4.761 -7.916 7.086 1.00 96.31 104 ASP A O 1
ATOM 798 N N . SER A 1 105 ? -6.969 -7.957 7.464 1.00 96.88 105 SER A N 1
ATOM 799 C CA . SER A 1 105 ? -7.332 -7.240 6.233 1.00 96.88 105 SER A CA 1
ATOM 800 C C . SER A 1 105 ? -7.011 -5.743 6.236 1.00 96.88 105 SER A C 1
ATOM 802 O O . SER A 1 105 ? -7.123 -5.111 5.186 1.00 96.88 105 SER A O 1
ATOM 804 N N . LEU A 1 106 ? -6.577 -5.161 7.365 1.00 97.69 106 LEU A N 1
ATOM 805 C CA . LEU A 1 106 ? -6.115 -3.765 7.400 1.00 97.69 106 LEU A CA 1
ATOM 806 C C . LEU A 1 106 ? -5.000 -3.522 6.379 1.00 97.69 106 LEU A C 1
ATOM 808 O O . LEU A 1 106 ? -4.929 -2.436 5.812 1.00 97.69 106 LEU A O 1
ATOM 812 N N . LYS A 1 107 ? -4.211 -4.560 6.065 1.00 97.06 107 LYS A N 1
ATOM 813 C CA . LYS A 1 107 ? -3.149 -4.473 5.062 1.00 97.06 107 LYS A CA 1
ATOM 814 C C . LYS A 1 107 ? -3.619 -4.236 3.631 1.00 97.06 107 LYS A C 1
ATOM 816 O O . LYS A 1 107 ? -2.834 -3.874 2.766 1.00 97.06 107 LYS A O 1
ATOM 821 N N . SER A 1 108 ? -4.906 -4.438 3.368 1.00 96.94 108 SER A N 1
ATOM 822 C CA . SER A 1 108 ? -5.524 -4.170 2.066 1.00 96.94 108 SER A CA 1
ATOM 823 C C . SER A 1 108 ? -6.065 -2.743 1.942 1.00 96.94 108 SER A C 1
ATOM 825 O O . SER A 1 108 ? -6.586 -2.385 0.888 1.00 96.94 108 SER A O 1
ATOM 827 N N . LEU A 1 109 ? -5.983 -1.932 3.002 1.00 96.62 109 LEU A N 1
ATOM 828 C CA . LEU A 1 109 ? -6.478 -0.559 3.020 1.00 96.62 109 LEU A CA 1
ATOM 829 C C . LEU A 1 109 ? -5.336 0.422 2.834 1.00 96.62 109 LEU A C 1
ATOM 831 O O . LEU A 1 109 ? -4.286 0.261 3.438 1.00 96.62 109 LEU A O 1
ATOM 835 N N . THR A 1 110 ? -5.564 1.467 2.050 1.00 94.69 110 THR A N 1
ATOM 836 C CA . THR A 1 110 ? -4.660 2.619 2.006 1.00 94.69 110 THR A CA 1
ATOM 837 C C . THR A 1 110 ? -4.899 3.502 3.231 1.00 94.69 110 THR A C 1
ATOM 839 O O . THR A 1 110 ? -6.026 3.534 3.743 1.00 94.69 110 THR A O 1
ATOM 842 N N . GLU A 1 111 ? -3.883 4.237 3.704 1.00 92.81 111 GLU A N 1
ATOM 843 C CA . GLU A 1 111 ? -4.063 5.177 4.827 1.00 92.81 111 GLU A CA 1
ATOM 844 C C . GLU A 1 111 ? -5.178 6.189 4.512 1.00 92.81 111 GLU A C 1
ATOM 846 O O . GLU A 1 111 ? -6.023 6.465 5.362 1.00 92.81 111 GLU A O 1
ATOM 851 N N . ASP A 1 112 ? -5.249 6.662 3.264 1.00 91.12 112 ASP A N 1
ATOM 852 C CA . ASP A 1 112 ? -6.293 7.570 2.774 1.00 91.12 112 ASP A CA 1
ATOM 853 C C . ASP A 1 112 ? -7.703 6.962 2.865 1.00 91.12 112 ASP A C 1
ATOM 855 O O . ASP A 1 112 ? -8.624 7.579 3.405 1.00 91.12 112 ASP A O 1
ATOM 859 N N . THR A 1 113 ? -7.890 5.724 2.394 1.00 93.75 113 THR A N 1
ATOM 860 C CA . THR A 1 113 ? -9.191 5.037 2.495 1.00 93.75 113 THR A CA 1
ATOM 861 C C . THR A 1 113 ? -9.570 4.810 3.956 1.00 93.75 113 THR A C 1
ATOM 863 O O . THR A 1 113 ? -10.730 4.984 4.347 1.00 93.75 113 THR A O 1
ATOM 866 N N . PHE A 1 114 ? -8.591 4.445 4.784 1.00 96.00 114 PHE A N 1
ATOM 867 C CA . PHE A 1 114 ? -8.781 4.223 6.207 1.00 96.00 114 PHE A CA 1
ATOM 868 C C . PHE A 1 114 ? -9.187 5.519 6.931 1.00 96.00 114 PHE A C 1
ATOM 870 O O . PHE A 1 114 ? -10.223 5.549 7.602 1.00 96.00 114 PHE A O 1
ATOM 877 N N . SER A 1 115 ? -8.448 6.614 6.748 1.00 94.44 115 SER A N 1
ATOM 878 C CA . SER A 1 115 ? -8.699 7.907 7.397 1.00 94.44 115 SER A CA 1
ATOM 879 C C . SER A 1 115 ? -10.030 8.528 6.951 1.00 94.44 115 SER A C 1
ATOM 881 O O . SER A 1 115 ? -10.849 8.917 7.799 1.00 94.44 115 SER A O 1
ATOM 883 N N . LYS A 1 116 ? -10.325 8.520 5.643 1.00 94.25 116 LYS A N 1
ATOM 884 C CA . LYS A 1 116 ? -11.613 8.969 5.085 1.00 94.25 116 LYS A CA 1
ATOM 885 C C . LYS A 1 116 ? -12.773 8.136 5.609 1.00 94.25 116 LYS A C 1
ATOM 887 O O . LYS A 1 116 ? -13.816 8.691 5.965 1.00 94.25 116 LYS A O 1
ATOM 892 N N . GLY A 1 117 ? -12.597 6.821 5.724 1.00 95.38 117 GLY A N 1
ATOM 893 C CA . GLY A 1 117 ? -13.619 5.927 6.262 1.00 95.38 117 GLY A CA 1
ATOM 894 C C . GLY A 1 117 ? -13.935 6.166 7.740 1.00 95.38 117 GLY A C 1
ATOM 895 O O . GLY A 1 117 ? -15.086 6.055 8.178 1.00 95.38 117 GLY A O 1
ATOM 896 N N . LEU A 1 118 ? -12.939 6.600 8.513 1.00 96.38 118 LEU A N 1
ATOM 897 C CA . LEU A 1 118 ? -13.124 7.077 9.884 1.00 96.38 118 LEU A CA 1
ATOM 898 C C . LEU A 1 118 ? -13.741 8.486 9.950 1.00 96.38 118 LEU A C 1
ATOM 900 O O . LEU A 1 118 ? -14.214 8.917 11.005 1.00 96.38 118 LEU A O 1
ATOM 904 N N . GLY A 1 119 ? -13.875 9.174 8.816 1.00 94.62 119 GLY A N 1
ATOM 905 C CA . GLY A 1 119 ? -14.423 10.525 8.709 1.00 94.62 119 GLY A CA 1
ATOM 906 C C . GLY A 1 119 ? -13.474 11.598 9.227 1.00 94.62 119 GLY A C 1
ATOM 907 O O . GLY A 1 119 ? -13.935 12.625 9.722 1.00 94.62 119 GLY A O 1
ATOM 908 N N . LEU A 1 120 ? -12.172 11.338 9.149 1.00 93.75 120 LEU A N 1
ATOM 909 C CA . LEU A 1 120 ? -11.150 12.335 9.418 1.00 93.75 120 LEU A CA 1
ATOM 910 C C . LEU A 1 120 ? -11.061 13.321 8.245 1.00 93.75 120 LEU A C 1
ATOM 912 O O . LEU A 1 120 ? -11.481 13.029 7.125 1.00 93.75 120 LEU A O 1
ATOM 916 N N . ASN A 1 121 ? -10.580 14.528 8.533 1.00 89.19 121 ASN A N 1
ATOM 917 C CA . ASN A 1 121 ? -10.302 15.525 7.505 1.00 89.19 121 ASN A CA 1
ATOM 918 C C . ASN A 1 121 ? -9.061 15.102 6.696 1.00 89.19 121 ASN A C 1
ATOM 920 O O . ASN A 1 121 ? -8.177 14.470 7.259 1.00 89.19 121 ASN A O 1
ATOM 924 N N . GLU A 1 122 ? -8.976 15.494 5.423 1.00 85.25 122 GLU A N 1
ATOM 925 C CA . GLU A 1 122 ? -7.821 15.230 4.543 1.00 85.25 122 GLU A CA 1
ATOM 926 C C . GLU A 1 122 ? -6.506 15.841 5.064 1.00 85.25 122 GLU A C 1
ATOM 928 O O . GLU A 1 122 ? -5.431 15.392 4.698 1.00 85.25 122 GLU A O 1
ATOM 933 N N . GLU A 1 123 ? -6.575 16.847 5.942 1.00 85.25 123 GLU A N 1
ATOM 934 C CA . GLU A 1 123 ? -5.406 17.433 6.617 1.00 85.25 123 GLU A CA 1
ATOM 935 C C . GLU A 1 123 ? -4.869 16.576 7.783 1.00 85.25 123 GLU A C 1
ATOM 937 O O . GLU A 1 123 ? -3.850 16.929 8.389 1.00 85.25 123 GLU A O 1
ATOM 942 N N . TYR A 1 124 ? -5.590 15.516 8.165 1.00 89.62 124 TYR A N 1
ATOM 943 C CA . TYR A 1 124 ? -5.217 14.645 9.272 1.00 89.62 124 TYR A CA 1
ATOM 944 C C . TYR A 1 124 ? -4.580 13.353 8.777 1.00 89.62 124 TYR A C 1
ATOM 946 O O . TYR A 1 124 ? -5.204 12.577 8.059 1.00 89.62 124 TYR A O 1
ATOM 954 N N . ASP A 1 125 ? -3.381 13.091 9.279 1.00 89.94 125 ASP A N 1
ATOM 955 C CA . ASP A 1 125 ? -2.687 11.822 9.100 1.00 89.94 125 ASP A CA 1
ATOM 956 C C . ASP A 1 125 ? -2.957 10.908 10.305 1.00 89.94 125 ASP A C 1
ATOM 958 O O . ASP A 1 125 ? -3.293 11.385 11.400 1.00 89.94 125 ASP A O 1
ATOM 962 N N . VAL A 1 126 ? -2.799 9.594 10.150 1.00 93.00 126 VAL A N 1
ATOM 963 C CA . VAL A 1 126 ? -3.086 8.634 11.225 1.00 93.00 126 VAL A CA 1
ATOM 964 C C . VAL A 1 126 ? -2.014 7.581 11.386 1.00 93.00 126 VAL A C 1
ATOM 966 O O . VAL A 1 126 ? -1.426 7.125 10.421 1.00 93.00 126 VAL A O 1
ATOM 969 N N . ARG A 1 127 ? -1.840 7.110 12.620 1.00 93.88 127 ARG A N 1
ATOM 970 C CA . ARG A 1 127 ? -1.145 5.856 12.910 1.00 93.88 127 ARG A CA 1
ATOM 971 C C . ARG A 1 127 ? -2.061 4.934 13.688 1.00 93.88 127 ARG A C 1
ATOM 973 O O . ARG A 1 127 ? -2.643 5.332 14.700 1.00 93.88 127 ARG A O 1
ATOM 980 N N . LEU A 1 128 ? -2.162 3.692 13.242 1.00 96.94 128 LEU A N 1
ATOM 981 C CA . LEU A 1 128 ? -2.905 2.646 13.922 1.00 96.94 128 LEU A CA 1
ATOM 982 C C . LEU A 1 128 ? -1.932 1.627 14.512 1.00 96.94 128 LEU A C 1
ATOM 984 O O . LEU A 1 128 ? -1.076 1.096 13.818 1.00 96.94 128 LEU A O 1
ATOM 988 N N . LEU A 1 129 ? -2.124 1.314 15.789 1.00 97.69 129 LEU A N 1
ATOM 989 C CA . LEU A 1 129 ? -1.415 0.265 16.509 1.00 97.69 129 LEU A CA 1
ATOM 990 C C . LEU A 1 129 ? -2.432 -0.721 17.091 1.00 97.69 129 LEU A C 1
ATOM 992 O O . LEU A 1 129 ? -3.295 -0.344 17.884 1.00 97.69 129 LEU A O 1
ATOM 996 N N . VAL A 1 130 ? -2.296 -1.996 16.749 1.00 98.31 130 VAL A N 1
ATOM 997 C CA . VAL A 1 130 ? -3.065 -3.117 17.286 1.00 98.31 130 VAL A CA 1
ATOM 998 C C . VAL A 1 130 ? -2.089 -4.116 17.901 1.00 98.31 130 VAL A C 1
ATOM 1000 O O . VAL A 1 130 ? -1.272 -4.710 17.201 1.00 98.31 130 VAL A O 1
ATOM 1003 N N . ARG A 1 131 ? -2.156 -4.311 19.221 1.00 98.38 131 ARG A N 1
ATOM 1004 C CA . ARG A 1 131 ? -1.189 -5.128 19.971 1.00 98.38 131 ARG A CA 1
ATOM 1005 C C . ARG A 1 131 ? -1.863 -6.051 20.971 1.00 98.38 131 ARG A C 1
ATOM 1007 O O . ARG A 1 131 ? -2.774 -5.637 21.684 1.00 98.38 131 ARG A O 1
ATOM 1014 N N . VAL A 1 132 ? -1.371 -7.277 21.093 1.00 98.31 132 VAL A N 1
ATOM 1015 C CA . VAL A 1 132 ? -1.816 -8.219 22.127 1.00 98.31 132 VAL A CA 1
ATOM 1016 C C . VAL A 1 132 ? -1.273 -7.786 23.497 1.00 98.31 132 VAL A C 1
ATOM 1018 O O . VAL A 1 132 ? -0.066 -7.755 23.721 1.00 98.31 132 VAL A O 1
ATOM 1021 N N . GLU A 1 133 ? -2.159 -7.462 24.438 1.00 97.88 133 GLU A N 1
ATOM 1022 C CA . GLU A 1 133 ? -1.811 -7.071 25.817 1.00 97.88 133 GLU A CA 1
ATOM 1023 C C . GLU A 1 133 ? -1.839 -8.255 26.786 1.00 97.88 133 GLU A C 1
ATOM 1025 O O . GLU A 1 133 ? -1.077 -8.302 27.749 1.00 97.88 133 GLU A O 1
ATOM 1030 N N . ASN A 1 134 ? -2.728 -9.221 26.553 1.00 97.88 134 ASN A N 1
ATOM 1031 C CA . ASN A 1 134 ? -2.824 -10.428 27.365 1.00 97.88 134 ASN A CA 1
ATOM 1032 C C . ASN A 1 134 ? -3.224 -11.614 26.489 1.00 97.88 134 ASN A C 1
ATOM 1034 O O . ASN A 1 134 ? -4.157 -11.500 25.696 1.00 97.88 134 ASN A O 1
ATOM 1038 N N . SER A 1 135 ? -2.553 -12.747 26.668 1.00 97.69 135 SER A N 1
ATOM 1039 C CA . SER A 1 135 ? -2.822 -13.989 25.946 1.00 97.69 135 SER A CA 1
ATOM 1040 C C . SER A 1 135 ? -2.558 -15.190 26.857 1.00 97.69 135 SER A C 1
ATOM 1042 O O . SER A 1 135 ? -1.646 -15.129 27.691 1.00 97.69 135 SER A O 1
ATOM 1044 N N . PRO A 1 136 ? -3.319 -16.291 26.721 1.00 96.69 136 PRO A N 1
ATOM 1045 C CA . PRO A 1 136 ? -2.977 -17.567 27.345 1.00 96.69 136 PRO A CA 1
ATOM 1046 C C . PRO A 1 136 ? -1.614 -18.113 26.900 1.00 96.69 136 PRO A C 1
ATOM 1048 O O . PRO A 1 136 ? -0.994 -18.857 27.658 1.00 96.69 136 PRO A O 1
ATOM 1051 N N . GLU A 1 137 ? -1.138 -17.714 25.716 1.00 96.75 137 GLU A N 1
ATOM 1052 C CA . GLU A 1 137 ? 0.175 -18.059 25.174 1.00 96.75 137 GLU A CA 1
ATOM 1053 C C . GLU A 1 137 ? 1.181 -16.921 25.441 1.00 96.75 137 GLU A C 1
ATOM 1055 O O . GLU A 1 137 ? 1.122 -15.873 24.790 1.00 96.75 137 GL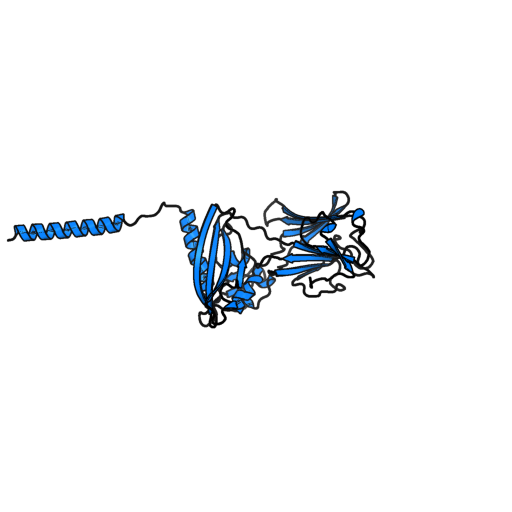U A O 1
ATOM 1060 N N . PRO A 1 138 ? 2.151 -17.085 26.368 1.00 95.25 138 PRO A N 1
ATOM 1061 C CA . PRO A 1 138 ? 3.030 -15.987 26.781 1.00 95.25 138 PRO A CA 1
ATOM 1062 C C . PRO A 1 138 ? 3.883 -15.382 25.660 1.00 95.25 138 PRO A C 1
ATOM 1064 O O . PRO A 1 138 ? 4.299 -14.234 25.780 1.00 95.25 138 PRO A O 1
ATOM 1067 N N . SER A 1 139 ? 4.152 -16.129 24.582 1.00 96.44 139 SER A N 1
ATOM 1068 C CA . SER A 1 139 ? 4.916 -15.638 23.427 1.00 96.44 139 SER A CA 1
ATOM 1069 C C . SER A 1 139 ? 4.165 -14.600 22.596 1.00 96.44 139 SER A C 1
ATOM 1071 O O . SER A 1 139 ? 4.810 -13.860 21.862 1.00 96.44 139 SER A O 1
ATOM 1073 N N . ARG A 1 140 ? 2.831 -14.550 22.698 1.00 96.12 140 ARG A N 1
ATOM 1074 C CA . ARG A 1 140 ? 1.997 -13.591 21.964 1.00 96.12 140 ARG A CA 1
ATOM 1075 C C . ARG A 1 140 ? 1.851 -12.258 22.683 1.00 96.12 140 ARG A C 1
ATOM 1077 O O . ARG A 1 140 ? 1.452 -11.271 22.082 1.00 96.12 140 ARG A O 1
ATOM 1084 N N . ILE A 1 141 ? 2.170 -12.190 23.975 1.00 97.81 141 ILE A N 1
ATOM 1085 C CA . ILE A 1 141 ? 2.072 -10.940 24.735 1.00 97.81 141 ILE A CA 1
ATOM 1086 C C . ILE A 1 141 ? 3.072 -9.927 24.162 1.00 97.81 141 ILE A C 1
ATOM 1088 O O . ILE A 1 141 ? 4.278 -10.162 24.161 1.00 97.81 141 ILE A O 1
ATOM 1092 N N . GLY A 1 142 ? 2.561 -8.784 23.706 1.00 96.88 142 GLY A N 1
ATOM 1093 C CA . GLY A 1 142 ? 3.331 -7.736 23.041 1.00 96.88 142 GLY A CA 1
ATOM 1094 C C . GLY A 1 142 ? 3.430 -7.880 21.520 1.00 96.88 142 GLY A C 1
ATOM 1095 O O . GLY A 1 142 ? 3.995 -6.989 20.890 1.00 96.88 142 GLY A O 1
ATOM 1096 N N . GLU A 1 143 ? 2.877 -8.944 20.929 1.00 97.56 143 GLU A N 1
ATOM 1097 C CA . GLU A 1 143 ? 2.820 -9.135 19.477 1.00 97.56 143 GLU A CA 1
ATOM 1098 C C . GLU A 1 143 ? 2.028 -8.000 18.816 1.00 97.56 143 GLU A C 1
ATOM 1100 O O . GLU A 1 143 ? 0.913 -7.668 19.239 1.00 97.56 143 GLU A O 1
ATOM 1105 N N . LEU A 1 144 ? 2.630 -7.396 17.791 1.00 97.31 144 LEU A N 1
ATOM 1106 C CA . LEU A 1 144 ? 2.000 -6.385 16.951 1.00 97.31 144 LEU A CA 1
ATOM 1107 C C . LEU A 1 144 ? 1.196 -7.097 15.869 1.00 97.31 144 LEU A C 1
ATOM 1109 O O . LEU A 1 144 ? 1.763 -7.777 15.020 1.00 97.31 144 LEU A O 1
ATOM 1113 N N . LEU A 1 145 ? -0.123 -6.940 15.923 1.00 97.12 145 LEU A N 1
ATOM 1114 C CA . LEU A 1 145 ? -1.030 -7.428 14.886 1.00 97.12 145 LEU A CA 1
ATOM 1115 C C . LEU A 1 145 ? -1.114 -6.427 13.729 1.00 97.12 145 LEU A C 1
ATOM 1117 O O . LEU A 1 145 ? -1.293 -6.822 12.583 1.00 97.12 145 LEU A O 1
ATOM 1121 N N . PHE A 1 146 ? -0.974 -5.138 14.047 1.00 97.94 146 PHE A N 1
ATOM 1122 C CA . PHE A 1 146 ? -0.847 -4.048 13.087 1.00 97.94 146 PHE A CA 1
ATOM 1123 C C . PHE A 1 146 ? -0.093 -2.882 13.749 1.00 97.94 146 PHE A C 1
ATOM 1125 O O . PHE A 1 146 ? -0.351 -2.577 14.913 1.00 97.94 146 PHE A O 1
ATOM 1132 N N . ASP A 1 147 ? 0.832 -2.234 13.059 1.00 96.06 147 ASP A N 1
ATOM 1133 C CA . ASP A 1 147 ? 1.507 -1.004 13.476 1.00 96.06 147 ASP A CA 1
ATOM 1134 C C . ASP A 1 147 ? 1.983 -0.254 12.239 1.00 96.06 147 ASP A C 1
ATOM 1136 O O . ASP A 1 147 ? 3.071 -0.523 11.730 1.00 96.06 147 ASP A O 1
ATOM 1140 N N . ASP A 1 148 ? 1.161 0.674 11.761 1.00 93.94 148 ASP A N 1
ATOM 1141 C CA . ASP A 1 148 ? 1.524 1.483 10.607 1.00 93.94 148 ASP A CA 1
ATOM 1142 C C . ASP A 1 148 ? 0.747 2.799 10.520 1.00 93.94 148 ASP A C 1
ATOM 1144 O O . ASP A 1 148 ? -0.204 3.047 11.273 1.00 93.94 148 ASP A O 1
ATOM 1148 N N . GLY A 1 149 ? 1.188 3.648 9.600 1.00 89.31 149 GLY A N 1
ATOM 1149 C CA . GLY A 1 149 ? 0.686 4.974 9.309 1.00 89.31 149 GLY A CA 1
ATOM 1150 C C . GLY A 1 149 ? 1.693 6.053 9.686 1.00 89.31 149 GLY A C 1
ATOM 1151 O O . GLY A 1 149 ? 2.855 5.808 10.031 1.00 89.31 149 GLY A O 1
ATOM 1152 N N . THR A 1 150 ? 1.240 7.292 9.641 1.00 86.69 150 THR A N 1
ATOM 1153 C CA . THR A 1 150 ? 2.118 8.447 9.732 1.00 86.69 150 THR A CA 1
ATOM 1154 C C . THR A 1 150 ? 2.702 8.651 11.130 1.00 86.69 150 THR A C 1
ATOM 1156 O O . THR A 1 150 ? 2.001 8.785 12.133 1.00 86.69 150 THR A O 1
ATOM 1159 N N . LEU A 1 151 ? 4.033 8.738 11.213 1.00 81.69 151 LEU A N 1
ATOM 1160 C CA . LEU A 1 151 ? 4.737 8.999 12.468 1.00 81.69 151 LEU A CA 1
ATOM 1161 C C . LEU A 1 151 ? 4.575 10.456 12.936 1.00 81.69 151 LEU A C 1
ATOM 1163 O O . LEU A 1 151 ? 4.544 11.404 12.161 1.00 81.69 151 LEU A O 1
ATOM 1167 N N . ARG A 1 152 ? 4.629 10.660 14.257 1.00 78.44 152 ARG A N 1
ATOM 1168 C CA . ARG A 1 152 ? 4.504 11.974 14.923 1.00 78.44 152 ARG A CA 1
ATOM 1169 C C . ARG A 1 152 ? 5.595 13.006 14.566 1.00 78.44 152 ARG A C 1
ATOM 1171 O O . ARG A 1 152 ? 5.462 14.168 14.946 1.00 78.44 152 ARG A O 1
ATOM 1178 N N . ASN A 1 153 ? 6.679 12.603 13.904 1.00 69.81 153 ASN A N 1
ATOM 1179 C CA . ASN A 1 153 ? 7.944 13.350 13.804 1.00 69.81 153 ASN A CA 1
ATOM 1180 C C . ASN A 1 153 ? 7.813 14.790 13.265 1.00 69.81 153 ASN A C 1
ATOM 1182 O O . ASN A 1 153 ? 8.539 15.660 13.744 1.00 69.81 153 ASN A O 1
ATOM 1186 N N . ASN A 1 154 ? 6.866 15.049 12.361 1.00 65.19 154 ASN A N 1
ATOM 1187 C CA . ASN A 1 154 ? 6.627 16.365 11.761 1.00 65.19 154 ASN A CA 1
ATOM 1188 C C . ASN A 1 154 ? 5.258 16.968 12.124 1.00 65.19 154 ASN A C 1
ATOM 1190 O O . ASN A 1 154 ? 4.910 18.034 11.626 1.00 65.19 154 ASN A O 1
ATOM 1194 N N . SER A 1 155 ? 4.486 16.320 13.005 1.00 76.69 155 SER A N 1
ATOM 1195 C CA . SER A 1 155 ? 3.136 16.783 13.354 1.00 76.69 155 SER A CA 1
ATOM 1196 C C . SER A 1 155 ? 3.155 18.078 14.176 1.00 76.69 155 SER A C 1
ATOM 1198 O O . SER A 1 155 ? 3.916 18.210 15.138 1.00 76.69 155 SER A O 1
ATOM 1200 N N . PHE A 1 156 ? 2.263 19.019 13.853 1.00 75.56 156 PHE A N 1
ATOM 1201 C CA . PHE A 1 156 ? 2.058 20.236 14.651 1.00 75.56 156 PHE A CA 1
ATOM 1202 C C . PHE A 1 156 ? 1.315 19.949 15.957 1.00 75.56 156 PHE A C 1
ATOM 1204 O O . PHE A 1 156 ? 1.599 20.539 17.000 1.00 75.56 156 PHE A O 1
ATOM 1211 N N . SER A 1 157 ? 0.333 19.054 15.882 1.00 84.06 157 SER A N 1
ATOM 1212 C CA . SER A 1 157 ? -0.500 18.615 16.995 1.00 84.06 157 SER A CA 1
ATOM 1213 C C . SER A 1 157 ? -0.906 17.168 16.770 1.00 84.06 157 SER A C 1
ATOM 1215 O O . SER A 1 157 ? -0.945 16.694 15.633 1.00 84.06 157 SER A O 1
ATOM 1217 N N . SER A 1 158 ? -1.179 16.450 17.854 1.00 89.12 158 SER A N 1
ATOM 1218 C CA . SER A 1 158 ? -1.600 15.058 17.765 1.00 89.12 158 SER A CA 1
ATOM 1219 C C . SER A 1 158 ? -2.334 14.571 18.999 1.00 89.12 158 SER A C 1
ATOM 1221 O O . SER A 1 158 ? -1.988 14.916 20.130 1.00 89.12 158 SER A O 1
ATOM 1223 N N . VAL A 1 159 ? -3.317 13.712 18.759 1.00 92.19 159 VAL A N 1
ATOM 1224 C CA . VAL A 1 159 ? -4.146 13.073 19.778 1.00 92.19 159 VAL A CA 1
ATOM 1225 C C . VAL A 1 159 ? -3.966 11.573 19.655 1.00 92.19 159 VAL A C 1
ATOM 1227 O O . VAL A 1 159 ? -4.045 11.029 18.561 1.00 92.19 159 VAL A O 1
ATOM 1230 N N . SER A 1 160 ? -3.719 10.910 20.779 1.00 93.56 160 SER A N 1
ATOM 1231 C CA . SER A 1 160 ? -3.681 9.453 20.858 1.00 93.56 160 SER A CA 1
ATOM 1232 C C . SER A 1 160 ? -4.847 8.987 21.712 1.00 93.56 160 SER A C 1
ATOM 1234 O O . SER A 1 160 ? -5.032 9.459 22.837 1.00 93.56 160 SER A O 1
ATOM 1236 N N . ILE A 1 161 ? -5.637 8.069 21.174 1.00 96.06 161 ILE A N 1
ATOM 1237 C CA . ILE A 1 161 ? -6.722 7.411 21.885 1.00 96.06 161 ILE A CA 1
ATOM 1238 C C . ILE A 1 161 ? -6.536 5.909 21.768 1.00 96.06 161 ILE A C 1
ATOM 1240 O O . ILE A 1 161 ? -6.192 5.393 20.710 1.00 96.06 161 ILE A O 1
ATOM 1244 N N . SER A 1 162 ? -6.783 5.190 22.856 1.00 97.06 162 SER A N 1
ATOM 1245 C CA . SER A 1 162 ? -6.701 3.739 22.850 1.00 97.06 162 SER A CA 1
ATOM 1246 C C . SER A 1 162 ? -7.886 3.096 23.551 1.00 97.06 162 SER A C 1
ATOM 1248 O O . SER A 1 162 ? -8.521 3.682 24.432 1.00 97.06 162 SER A O 1
ATOM 1250 N N . ARG A 1 163 ? -8.212 1.881 23.117 1.00 96.62 163 ARG A N 1
ATOM 1251 C CA . ARG A 1 163 ? -9.245 1.026 23.692 1.00 96.62 163 ARG A CA 1
ATOM 1252 C C . ARG A 1 163 ? -8.728 -0.397 23.789 1.00 96.62 163 ARG A C 1
ATOM 1254 O O . ARG A 1 163 ? -7.976 -0.862 22.940 1.00 96.62 163 ARG A O 1
ATOM 1261 N N . THR A 1 164 ? -9.175 -1.094 24.820 1.00 97.38 164 THR A N 1
ATOM 1262 C CA . THR A 1 164 ? -8.858 -2.502 25.031 1.00 97.38 164 THR A CA 1
ATOM 1263 C C . THR A 1 164 ? -10.088 -3.344 24.723 1.00 97.38 164 THR A C 1
ATOM 1265 O O . THR A 1 164 ? -11.173 -3.072 25.236 1.00 97.38 164 THR A O 1
ATOM 1268 N N . LEU A 1 165 ? -9.921 -4.358 23.879 1.00 96.94 165 LEU A N 1
ATOM 1269 C CA . LEU A 1 165 ? -10.992 -5.220 23.386 1.00 96.94 165 LEU A CA 1
ATOM 1270 C C . LEU A 1 165 ? -10.622 -6.690 23.573 1.00 96.94 165 LEU A C 1
ATOM 1272 O O . LEU A 1 165 ? -9.451 -7.050 23.672 1.00 96.94 165 LEU A O 1
ATOM 1276 N N . HIS A 1 166 ? -11.635 -7.551 23.592 1.00 96.94 166 HIS A N 1
ATOM 1277 C CA . HIS A 1 166 ? -11.427 -8.994 23.542 1.00 96.94 166 HIS A CA 1
ATOM 1278 C C . HIS A 1 166 ? -11.344 -9.468 22.091 1.00 96.94 166 HIS A C 1
ATOM 1280 O O . HIS A 1 166 ? -12.227 -9.148 21.290 1.00 96.94 166 HIS A O 1
ATOM 1286 N N . MET A 1 167 ? -10.337 -10.285 21.789 1.00 95.69 167 MET A N 1
ATOM 1287 C CA . MET A 1 167 ? -10.159 -10.974 20.512 1.00 95.69 167 MET A CA 1
ATOM 1288 C C . MET A 1 167 ? -9.938 -12.455 20.817 1.00 95.69 167 MET A C 1
ATOM 1290 O O . MET A 1 167 ? -8.944 -12.806 21.432 1.00 95.69 167 MET A O 1
ATOM 1294 N N . ALA A 1 168 ? -10.892 -13.319 20.463 1.00 92.12 168 ALA A N 1
ATOM 1295 C CA . ALA A 1 168 ? -10.897 -14.719 20.908 1.00 92.12 168 ALA A CA 1
ATOM 1296 C C . ALA A 1 168 ? -10.752 -14.866 22.448 1.00 92.12 168 ALA A C 1
ATOM 1298 O O . ALA A 1 168 ? -11.682 -14.491 23.174 1.00 92.12 168 ALA A O 1
ATOM 1299 N N . ASP A 1 169 ? -9.646 -15.439 22.923 1.00 93.94 169 ASP A N 1
ATOM 1300 C CA . ASP A 1 169 ? -9.225 -15.612 24.320 1.00 93.94 169 ASP A CA 1
ATOM 1301 C C . ASP A 1 169 ? -8.157 -14.595 24.771 1.00 93.94 169 ASP A C 1
ATOM 1303 O O . ASP A 1 169 ? -7.713 -14.623 25.920 1.00 93.94 169 ASP A O 1
ATOM 1307 N N . GLU A 1 170 ? -7.815 -13.650 23.899 1.00 97.06 170 GLU A N 1
ATOM 1308 C CA . GLU A 1 170 ? -6.833 -12.598 24.126 1.00 97.06 170 GLU A CA 1
ATOM 1309 C C . GLU A 1 170 ? -7.491 -11.252 24.447 1.00 97.06 170 GLU A C 1
ATOM 1311 O O . GLU A 1 170 ? -8.683 -10.997 24.216 1.00 97.06 170 GLU A O 1
ATOM 1316 N N . VAL A 1 171 ? -6.672 -10.361 24.994 1.00 97.75 171 VAL A N 1
ATOM 1317 C CA . VAL A 1 171 ? -6.982 -8.952 25.203 1.00 97.75 171 VAL A CA 1
ATOM 1318 C C . VAL A 1 171 ? -6.044 -8.141 24.323 1.00 97.75 171 VAL A C 1
ATOM 1320 O O . VAL A 1 171 ? -4.828 -8.275 24.430 1.00 97.75 171 VAL A O 1
ATOM 1323 N N . VAL A 1 172 ? -6.613 -7.297 23.469 1.00 98.19 172 VAL A N 1
ATOM 1324 C CA . VAL A 1 172 ? -5.893 -6.529 22.451 1.00 98.19 172 VAL A CA 1
ATOM 1325 C C . VAL A 1 172 ? -6.090 -5.037 22.703 1.00 98.19 172 VAL A C 1
ATOM 1327 O O . VAL A 1 172 ? -7.208 -4.581 22.953 1.00 98.19 172 VAL A O 1
ATOM 1330 N N . LEU A 1 173 ? -5.002 -4.276 22.646 1.00 98.44 173 LEU A N 1
ATOM 1331 C CA . LEU A 1 173 ? -4.995 -2.820 22.600 1.00 98.44 173 LEU A CA 1
ATOM 1332 C C . LEU A 1 173 ? -5.150 -2.365 21.152 1.00 98.44 173 LEU A C 1
ATOM 1334 O O . LEU A 1 173 ? 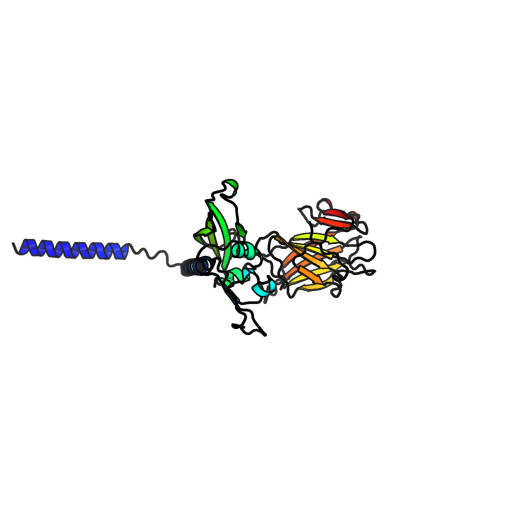-4.353 -2.749 20.303 1.00 98.44 173 LEU A O 1
ATOM 1338 N N . VAL A 1 174 ? -6.130 -1.507 20.897 1.00 98.31 174 VAL A N 1
ATOM 1339 C CA . VAL A 1 174 ? -6.252 -0.729 19.663 1.00 98.31 174 VAL A CA 1
ATOM 1340 C C . VAL A 1 174 ? -5.955 0.720 20.018 1.00 98.31 174 VAL A C 1
ATOM 1342 O O . VAL A 1 174 ? -6.672 1.314 20.822 1.00 98.31 174 VAL A O 1
ATOM 1345 N N . SER A 1 175 ? -4.894 1.283 19.458 1.00 98.00 175 SER A N 1
ATOM 1346 C CA . SER A 1 175 ? -4.458 2.661 19.656 1.00 98.00 175 SER A CA 1
ATOM 1347 C C . SER A 1 175 ? -4.458 3.385 18.317 1.00 98.00 175 SER A C 1
ATOM 1349 O O . SER A 1 175 ? -3.809 2.942 17.379 1.00 98.00 175 SER A O 1
ATOM 1351 N N . LEU A 1 176 ? -5.186 4.493 18.241 1.00 97.19 176 LEU A N 1
ATOM 1352 C CA . LEU A 1 176 ? -5.235 5.378 17.086 1.00 97.19 176 LEU A CA 1
ATOM 1353 C C . LEU A 1 176 ? -4.574 6.697 17.472 1.00 97.19 176 LEU A C 1
ATOM 1355 O O . LEU A 1 176 ? -5.016 7.369 18.409 1.00 97.19 176 LEU A O 1
ATOM 1359 N N . GLU A 1 177 ? -3.527 7.067 16.751 1.00 94.12 177 GLU A N 1
ATOM 1360 C CA . GLU A 1 177 ? -2.989 8.419 16.766 1.00 94.12 177 GLU A CA 1
ATOM 1361 C C . GLU A 1 177 ? -3.513 9.181 15.552 1.00 94.12 177 GLU A C 1
ATOM 1363 O O . GLU A 1 177 ? -3.531 8.654 14.444 1.00 94.12 177 GLU A O 1
ATOM 1368 N N . VAL A 1 178 ? -3.958 10.416 15.774 1.00 93.88 178 VAL A N 1
ATOM 1369 C CA . VAL A 1 178 ? -4.364 11.348 14.720 1.00 93.88 178 VAL A CA 1
ATOM 1370 C C . VAL A 1 178 ? -3.456 12.564 14.807 1.00 93.88 178 VAL A C 1
ATOM 1372 O O . VAL A 1 178 ? -3.308 13.162 15.880 1.00 93.88 178 VAL A O 1
ATOM 1375 N N . HIS A 1 179 ? -2.841 12.917 13.689 1.00 91.00 179 HIS A N 1
ATOM 1376 C CA . HIS A 1 179 ? -1.835 13.957 13.557 1.00 91.00 179 HIS A CA 1
ATOM 1377 C C . HIS A 1 179 ? -2.342 15.067 12.639 1.00 91.00 179 HIS A C 1
ATOM 1379 O O . HIS A 1 179 ? -3.092 14.815 11.707 1.00 91.00 179 HIS A O 1
ATOM 1385 N N . LEU A 1 180 ? -1.918 16.304 12.891 1.00 86.69 180 LEU A N 1
ATOM 1386 C CA . LEU A 1 180 ? -2.112 17.417 11.963 1.00 86.69 180 LEU A CA 1
ATOM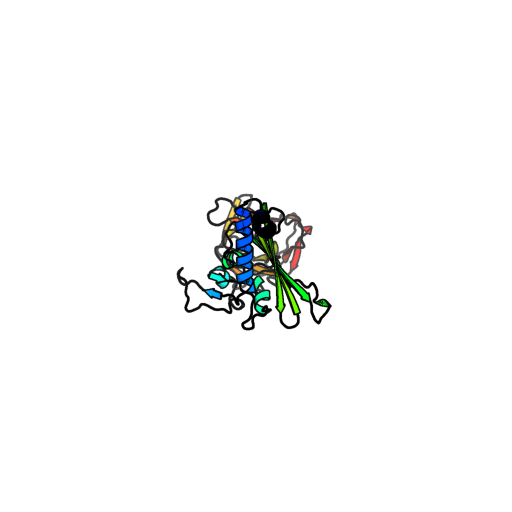 1387 C C . LEU A 1 180 ? -0.778 17.765 11.296 1.00 86.69 180 LEU A C 1
ATOM 1389 O O . LEU A 1 180 ? 0.155 18.185 11.992 1.00 86.69 180 LEU A O 1
ATOM 1393 N N . GLY A 1 181 ? -0.720 17.634 9.967 1.00 70.69 181 GLY A N 1
ATOM 1394 C CA . GLY A 1 181 ? 0.398 18.079 9.129 1.00 70.69 181 GLY A CA 1
ATOM 1395 C C . GLY A 1 181 ? 1.687 17.274 9.290 1.00 70.69 181 GLY A C 1
ATOM 1396 O O . GLY A 1 181 ? 2.766 17.859 9.235 1.00 70.69 181 GLY A O 1
ATOM 1397 N N . ALA A 1 182 ? 1.591 15.968 9.541 1.00 65.06 182 ALA A N 1
ATOM 1398 C CA . ALA A 1 182 ? 2.764 15.108 9.632 1.00 65.06 182 ALA A CA 1
ATOM 1399 C C . ALA A 1 182 ? 3.317 14.748 8.241 1.00 65.06 182 ALA A C 1
ATOM 1401 O O . ALA A 1 182 ? 4.532 14.585 8.113 1.00 65.06 182 ALA A O 1
ATOM 1402 N N . GLY A 1 183 ? 2.455 14.754 7.216 1.00 64.31 183 GLY A N 1
ATOM 1403 C CA . GLY A 1 183 ? 2.836 14.600 5.816 1.00 64.31 183 GLY A CA 1
ATOM 1404 C C . GLY A 1 183 ? 3.248 13.167 5.524 1.00 64.31 183 GLY A C 1
ATOM 1405 O O . GLY A 1 183 ? 4.426 12.820 5.630 1.00 64.31 183 GLY A O 1
ATOM 1406 N N . PHE A 1 184 ? 2.267 12.340 5.175 1.00 60.88 184 PHE A N 1
ATOM 1407 C CA . PHE A 1 184 ? 2.516 10.969 4.759 1.00 60.88 184 PHE A CA 1
ATOM 1408 C C . PHE A 1 184 ? 3.166 10.907 3.375 1.00 60.88 184 PHE A C 1
ATOM 1410 O O . PHE A 1 184 ? 2.819 11.662 2.467 1.00 60.88 184 PHE A O 1
ATOM 1417 N N . THR A 1 185 ? 4.100 9.975 3.206 1.00 64.62 185 THR A N 1
ATOM 1418 C CA . THR A 1 185 ? 4.628 9.606 1.893 1.00 64.62 185 THR A CA 1
ATOM 1419 C C . THR A 1 185 ? 4.531 8.097 1.775 1.00 64.62 185 THR A C 1
ATOM 1421 O O . THR A 1 185 ? 5.255 7.407 2.492 1.00 64.62 185 THR A O 1
ATOM 1424 N N . ASP A 1 186 ? 3.684 7.599 0.879 1.00 69.81 186 ASP A N 1
ATOM 1425 C CA . ASP A 1 186 ? 3.691 6.190 0.491 1.00 69.81 186 ASP A CA 1
ATOM 1426 C C . ASP A 1 186 ? 5.093 5.798 0.008 1.00 69.81 186 ASP A C 1
ATOM 1428 O O . ASP A 1 186 ? 5.712 6.509 -0.795 1.00 69.81 186 ASP A O 1
ATOM 1432 N N . ARG A 1 187 ? 5.619 4.669 0.488 1.00 81.69 187 ARG A N 1
ATOM 1433 C CA . ARG A 1 187 ? 6.956 4.204 0.115 1.00 81.69 187 ARG A CA 1
ATOM 1434 C C . ARG A 1 187 ? 6.865 2.854 -0.568 1.00 81.69 187 ARG A C 1
ATOM 1436 O O . ARG A 1 187 ? 6.495 1.861 0.033 1.00 81.69 187 ARG A O 1
ATOM 1443 N N . LEU A 1 188 ? 7.310 2.813 -1.818 1.00 92.00 188 LEU A N 1
ATOM 1444 C CA . LEU A 1 188 ? 7.648 1.571 -2.501 1.00 92.00 188 LEU A CA 1
ATOM 1445 C C . LEU A 1 188 ? 9.163 1.486 -2.644 1.00 92.00 188 LEU A C 1
ATOM 1447 O O . LEU A 1 188 ? 9.848 2.497 -2.824 1.00 92.00 188 LEU A O 1
ATOM 1451 N N . LEU A 1 189 ? 9.692 0.274 -2.550 1.00 93.25 189 LEU A N 1
ATOM 1452 C CA . LEU A 1 189 ? 11.109 -0.019 -2.718 1.00 93.25 189 LEU A CA 1
ATOM 1453 C C . LEU A 1 189 ? 11.285 -0.875 -3.963 1.00 93.25 189 LEU A C 1
ATOM 1455 O O . LEU A 1 189 ? 10.528 -1.814 -4.161 1.00 93.25 189 LEU A O 1
ATOM 1459 N N . MET A 1 190 ? 12.289 -0.589 -4.787 1.00 94.94 190 MET A N 1
ATOM 1460 C CA . MET A 1 190 ? 12.663 -1.506 -5.864 1.00 94.94 190 MET A CA 1
ATOM 1461 C C . MET A 1 190 ? 13.380 -2.713 -5.258 1.00 94.94 190 MET A C 1
ATOM 1463 O O . MET A 1 190 ? 14.450 -2.546 -4.671 1.00 94.94 190 MET A O 1
ATOM 1467 N N . SER A 1 191 ? 12.783 -3.899 -5.373 1.00 95.56 191 SER A N 1
ATOM 1468 C CA . SER A 1 191 ? 13.326 -5.150 -4.829 1.00 95.56 191 SER A CA 1
ATOM 1469 C C . SER A 1 191 ? 14.158 -5.903 -5.859 1.00 95.56 191 SER A C 1
ATOM 1471 O O . SER A 1 191 ? 15.226 -6.412 -5.525 1.00 95.56 191 SER A O 1
ATOM 1473 N N . GLU A 1 192 ? 13.717 -5.936 -7.115 1.00 95.94 192 GLU A N 1
ATOM 1474 C CA . GLU A 1 192 ? 14.396 -6.680 -8.172 1.00 95.94 192 GLU A CA 1
ATOM 1475 C C . GLU A 1 192 ? 14.160 -6.047 -9.553 1.00 95.94 192 GLU A C 1
ATOM 1477 O O . GLU A 1 192 ? 13.128 -5.426 -9.810 1.00 95.94 192 GLU A O 1
ATOM 1482 N N . ILE A 1 193 ? 15.130 -6.180 -10.459 1.00 95.69 193 ILE A N 1
ATOM 1483 C CA . ILE A 1 193 ? 14.995 -5.752 -11.857 1.00 95.69 193 ILE A CA 1
ATOM 1484 C C . ILE A 1 193 ? 15.633 -6.759 -12.815 1.00 95.69 193 ILE A C 1
ATOM 1486 O O . ILE A 1 193 ? 16.773 -7.181 -12.624 1.00 95.69 193 ILE A O 1
ATOM 1490 N N . MET A 1 194 ? 14.922 -7.093 -13.892 1.00 94.69 194 MET A N 1
ATOM 1491 C CA . MET A 1 194 ? 15.408 -7.892 -15.016 1.00 94.69 194 MET A CA 1
ATOM 1492 C C . MET A 1 194 ? 15.586 -7.010 -16.253 1.00 94.69 194 MET A C 1
ATOM 1494 O O . MET A 1 194 ? 14.612 -6.591 -16.878 1.00 94.69 194 MET A O 1
ATOM 1498 N N . ILE A 1 195 ? 16.846 -6.747 -16.606 1.00 92.19 195 ILE A N 1
ATOM 1499 C CA . ILE A 1 195 ? 17.228 -5.829 -17.694 1.00 92.19 195 ILE A CA 1
ATOM 1500 C C . ILE A 1 195 ? 17.365 -6.541 -19.039 1.00 92.19 195 ILE A C 1
ATOM 1502 O O . ILE A 1 195 ? 16.995 -5.990 -20.062 1.00 92.19 195 ILE A O 1
ATOM 1506 N N . ASN A 1 196 ? 17.942 -7.740 -19.054 1.00 89.12 196 ASN A N 1
ATOM 1507 C CA . ASN A 1 196 ? 18.229 -8.465 -20.290 1.00 89.12 196 ASN A CA 1
ATOM 1508 C C . ASN A 1 196 ? 17.889 -9.943 -20.077 1.00 89.12 196 ASN A C 1
ATOM 1510 O O . ASN A 1 196 ? 18.790 -10.737 -19.787 1.00 89.12 196 ASN A O 1
ATOM 1514 N N . PRO A 1 197 ? 16.597 -10.306 -20.109 1.00 89.62 197 PRO A N 1
ATOM 1515 C CA . PRO A 1 197 ? 16.152 -11.672 -19.869 1.00 89.62 197 PRO A CA 1
ATOM 1516 C C . PRO A 1 197 ? 16.726 -12.639 -20.911 1.00 89.62 197 PRO A C 1
ATOM 1518 O O . PRO A 1 197 ? 16.810 -12.350 -22.105 1.00 89.62 197 PRO A O 1
ATOM 1521 N N . ALA A 1 198 ? 17.095 -13.844 -20.477 1.00 84.56 198 ALA A N 1
ATOM 1522 C CA . ALA A 1 198 ? 17.531 -14.878 -21.405 1.00 84.56 198 ALA A CA 1
ATOM 1523 C C . ALA A 1 198 ? 16.346 -15.396 -22.240 1.00 84.56 198 ALA A C 1
ATOM 1525 O O . ALA A 1 198 ? 15.201 -15.442 -21.795 1.00 84.56 198 ALA A O 1
ATOM 1526 N N . SER A 1 199 ? 16.636 -15.861 -23.457 1.00 73.44 199 SER A N 1
ATOM 1527 C CA . SER A 1 199 ? 15.704 -16.655 -24.275 1.00 73.44 199 SER A CA 1
ATOM 1528 C C . SER A 1 199 ? 14.331 -16.016 -24.558 1.00 73.44 199 SER A C 1
ATOM 1530 O O . SER A 1 199 ? 13.353 -16.736 -24.755 1.00 73.44 199 SER A O 1
ATOM 1532 N N . GLY A 1 200 ? 14.252 -14.686 -24.648 1.00 75.75 200 GLY A N 1
ATOM 1533 C CA . GLY A 1 200 ? 13.039 -13.981 -25.075 1.00 75.75 200 GLY A CA 1
ATOM 1534 C C . GLY A 1 200 ? 11.960 -13.828 -24.001 1.00 75.75 200 GLY A C 1
ATOM 1535 O O . GLY A 1 200 ? 10.783 -13.686 -24.343 1.00 75.75 200 GLY A O 1
ATOM 1536 N N . GLY A 1 201 ? 12.342 -13.871 -22.721 1.00 88.38 201 GLY A N 1
ATOM 1537 C CA . GLY A 1 201 ? 11.491 -13.382 -21.633 1.00 88.38 201 GLY A CA 1
ATOM 1538 C C . GLY A 1 201 ? 11.259 -11.865 -21.729 1.00 88.38 201 GLY A C 1
ATOM 1539 O O . GLY A 1 201 ? 11.911 -11.191 -22.528 1.00 88.38 201 GLY A O 1
ATOM 1540 N N . PRO A 1 202 ? 10.304 -11.301 -20.977 1.00 93.44 202 PRO A N 1
ATOM 1541 C CA . PRO A 1 202 ? 10.131 -9.859 -20.913 1.00 93.44 202 PRO A CA 1
ATOM 1542 C C . PRO A 1 202 ? 11.039 -9.229 -19.857 1.00 93.44 202 PRO A C 1
ATOM 1544 O O . PRO A 1 202 ? 11.444 -9.877 -18.894 1.00 93.44 202 PRO A O 1
ATOM 1547 N N . GLU A 1 203 ? 11.355 -7.953 -20.047 1.00 95.06 203 GLU A N 1
ATOM 1548 C CA . GLU A 1 203 ? 11.962 -7.144 -18.994 1.00 95.06 203 GLU A CA 1
ATOM 1549 C C . GLU A 1 203 ? 10.915 -6.860 -17.922 1.00 95.06 203 GLU A C 1
ATOM 1551 O O . GLU A 1 203 ? 9.716 -6.740 -18.213 1.00 95.06 203 GLU A O 1
ATOM 1556 N N . TRP A 1 204 ? 11.359 -6.740 -16.679 1.00 95.81 204 TRP A N 1
ATOM 1557 C CA . TRP A 1 204 ? 10.463 -6.464 -15.568 1.00 95.81 204 TRP A CA 1
ATOM 1558 C C . TRP A 1 204 ? 11.172 -5.778 -14.409 1.00 95.81 204 TRP A C 1
ATOM 1560 O O . TRP A 1 204 ? 12.389 -5.865 -14.253 1.00 95.81 204 TRP A O 1
ATOM 1570 N N . ILE A 1 205 ? 10.383 -5.070 -13.609 1.00 96.69 205 ILE A N 1
ATOM 1571 C CA . ILE A 1 205 ? 10.799 -4.425 -12.367 1.00 96.69 205 ILE A CA 1
ATOM 1572 C C . ILE A 1 205 ? 9.819 -4.861 -11.288 1.00 96.69 205 ILE A C 1
ATOM 1574 O O . ILE A 1 205 ? 8.607 -4.797 -11.489 1.00 96.69 205 ILE A O 1
ATOM 1578 N N . GLU A 1 206 ? 10.343 -5.272 -10.147 1.00 96.81 206 GLU A N 1
ATOM 1579 C CA . GLU A 1 206 ? 9.566 -5.595 -8.964 1.00 96.81 206 GLU A CA 1
ATOM 1580 C C . GLU A 1 206 ? 9.703 -4.479 -7.928 1.00 96.81 206 GLU A C 1
ATOM 1582 O O . GLU A 1 206 ? 10.802 -3.981 -7.652 1.00 96.81 206 GLU A O 1
ATOM 1587 N N . LEU A 1 207 ? 8.563 -4.077 -7.371 1.00 96.25 207 LEU A N 1
ATOM 1588 C CA . LEU A 1 207 ? 8.487 -3.163 -6.244 1.00 96.25 207 LEU A CA 1
ATOM 1589 C C . LEU A 1 207 ? 7.891 -3.880 -5.030 1.00 96.25 207 LEU A C 1
ATOM 1591 O O . LEU A 1 207 ? 6.940 -4.648 -5.157 1.00 96.25 207 LEU A O 1
ATOM 1595 N N . TYR A 1 208 ? 8.405 -3.564 -3.849 1.00 95.25 208 TYR A N 1
ATOM 1596 C CA . TYR A 1 208 ? 7.932 -4.047 -2.560 1.00 95.25 208 TYR A CA 1
ATOM 1597 C C . TYR A 1 208 ? 7.325 -2.907 -1.748 1.00 95.25 208 TYR A C 1
ATOM 1599 O O . TYR A 1 208 ? 7.922 -1.828 -1.651 1.00 95.25 208 TYR A O 1
ATOM 1607 N N . ASN A 1 209 ? 6.172 -3.163 -1.135 1.00 95.19 209 ASN A N 1
ATOM 1608 C CA . ASN A 1 209 ? 5.605 -2.309 -0.102 1.00 95.19 209 ASN A CA 1
ATOM 1609 C C . ASN A 1 209 ? 6.064 -2.803 1.286 1.00 95.19 209 ASN A C 1
ATOM 1611 O O . ASN A 1 209 ? 5.562 -3.827 1.748 1.00 95.19 209 ASN A O 1
ATOM 1615 N N . PRO A 1 210 ? 7.014 -2.122 1.955 1.00 93.50 210 PRO A N 1
ATOM 1616 C CA . PRO A 1 210 ? 7.480 -2.512 3.283 1.00 93.50 210 PRO A CA 1
ATOM 1617 C C . PRO A 1 210 ? 6.519 -2.130 4.409 1.00 93.50 210 PRO A C 1
ATOM 1619 O O . PRO A 1 210 ? 6.678 -2.639 5.520 1.00 93.50 210 PRO A O 1
ATOM 1622 N N . ASP A 1 211 ? 5.587 -1.221 4.138 1.00 94.19 211 ASP A N 1
ATOM 1623 C CA . ASP A 1 211 ? 4.631 -0.712 5.107 1.00 94.19 211 ASP A CA 1
ATOM 1624 C C . ASP A 1 211 ? 3.432 -1.680 5.196 1.00 94.19 211 ASP A C 1
ATOM 1626 O O . ASP A 1 211 ? 3.289 -2.599 4.382 1.00 94.19 211 ASP A O 1
ATOM 1630 N N . GLN A 1 212 ? 2.593 -1.544 6.225 1.00 95.69 212 GLN A N 1
ATOM 1631 C CA . GLN A 1 212 ? 1.446 -2.435 6.418 1.00 95.69 212 GLN A CA 1
ATOM 1632 C C . GLN A 1 212 ? 0.173 -1.904 5.778 1.00 95.69 212 GLN A C 1
ATOM 1634 O O . GLN A 1 212 ? -0.662 -2.712 5.409 1.00 95.69 212 GLN A O 1
ATOM 1639 N N . PHE A 1 213 ? -0.011 -0.600 5.624 1.00 96.06 213 PHE A N 1
ATOM 1640 C CA . PHE A 1 213 ? -1.052 -0.039 4.782 1.00 96.06 213 PHE A CA 1
ATOM 1641 C C . PHE A 1 213 ? -0.718 -0.280 3.309 1.00 96.06 213 PHE A C 1
ATOM 1643 O O . PHE A 1 213 ? 0.436 -0.370 2.891 1.00 96.06 213 PHE A O 1
ATOM 1650 N N . ALA A 1 214 ? -1.766 -0.401 2.507 1.00 96.25 214 ALA A N 1
ATOM 1651 C CA . ALA A 1 214 ? -1.654 -0.510 1.070 1.00 96.25 214 ALA A CA 1
ATOM 1652 C C . ALA A 1 214 ? -1.254 0.831 0.440 1.00 96.25 214 ALA A C 1
ATOM 1654 O O . ALA A 1 214 ? -1.650 1.896 0.913 1.00 96.25 214 ALA A O 1
ATOM 1655 N N . VAL A 1 215 ? -0.563 0.767 -0.695 1.00 94.94 215 VAL A N 1
ATOM 1656 C CA . VAL A 1 215 ? -0.208 1.931 -1.513 1.00 94.94 215 VAL A CA 1
ATOM 1657 C C . VAL A 1 215 ? -1.134 2.006 -2.722 1.00 94.94 215 VAL A C 1
ATOM 1659 O O . VAL A 1 215 ? -1.278 1.036 -3.471 1.00 94.94 215 VAL A O 1
ATOM 1662 N N . ASN A 1 216 ? -1.749 3.169 -2.941 1.00 94.00 216 ASN A N 1
ATOM 1663 C CA . ASN A 1 216 ? -2.477 3.461 -4.174 1.00 94.00 216 ASN A CA 1
ATOM 1664 C C . ASN A 1 216 ? -1.494 3.929 -5.255 1.00 94.00 216 ASN A C 1
ATOM 1666 O O . ASN A 1 216 ? -0.772 4.905 -5.063 1.00 94.00 216 ASN A O 1
ATOM 1670 N N . LEU A 1 217 ? -1.491 3.264 -6.409 1.00 94.06 217 LEU A N 1
ATOM 1671 C CA . LEU A 1 217 ? -0.586 3.589 -7.512 1.00 94.06 217 LEU A CA 1
ATOM 1672 C C . LEU A 1 217 ? -1.089 4.730 -8.402 1.00 94.06 217 LEU A C 1
ATOM 1674 O O . LEU A 1 217 ? -0.367 5.174 -9.293 1.00 94.06 217 LEU A O 1
ATOM 1678 N N . SER A 1 218 ? -2.304 5.234 -8.187 1.00 90.81 218 SER A N 1
ATOM 1679 C CA . SER A 1 218 ? -2.808 6.393 -8.924 1.00 90.81 218 SER A CA 1
ATOM 1680 C C . SER A 1 218 ? -1.900 7.609 -8.729 1.00 90.81 218 SER A C 1
ATOM 1682 O O . SER A 1 218 ? -1.745 8.101 -7.616 1.00 90.81 218 SER A O 1
ATOM 1684 N N . GLY A 1 219 ? -1.329 8.117 -9.824 1.00 90.12 219 GLY A N 1
ATOM 1685 C CA . GLY A 1 219 ? -0.401 9.256 -9.796 1.00 90.12 219 GLY A CA 1
ATOM 1686 C C . GLY A 1 219 ? 1.074 8.853 -9.744 1.00 90.12 219 GLY A C 1
ATOM 1687 O O . GLY A 1 219 ? 1.941 9.711 -9.919 1.00 90.12 219 GLY A O 1
ATOM 1688 N N . TRP A 1 220 ? 1.375 7.564 -9.570 1.00 93.69 220 TRP A N 1
ATOM 1689 C CA . TRP A 1 220 ? 2.717 7.034 -9.784 1.00 93.69 220 TRP A CA 1
ATOM 1690 C C . TRP A 1 220 ? 3.032 6.983 -11.271 1.00 93.69 220 TRP A C 1
ATOM 1692 O O . TRP A 1 220 ? 2.175 6.716 -12.108 1.00 93.69 220 TRP A O 1
ATOM 1702 N N . SER A 1 221 ? 4.287 7.206 -11.614 1.00 94.12 221 SER A N 1
ATOM 1703 C CA . SER A 1 221 ? 4.768 7.122 -12.982 1.00 94.12 221 SER A CA 1
ATOM 1704 C C . SER A 1 221 ? 6.164 6.535 -13.022 1.00 94.12 221 SER A C 1
ATOM 1706 O O . SER A 1 221 ? 6.926 6.628 -12.058 1.00 94.12 221 SER A O 1
ATOM 1708 N N . ILE A 1 222 ? 6.483 5.927 -14.155 1.00 96.38 222 ILE A N 1
ATOM 1709 C CA . ILE A 1 222 ? 7.785 5.340 -14.431 1.00 96.38 222 ILE A CA 1
ATOM 1710 C C . ILE A 1 222 ? 8.358 5.976 -15.692 1.00 96.38 222 ILE A C 1
ATOM 1712 O O . ILE A 1 222 ? 7.692 6.074 -16.723 1.00 96.38 222 ILE A O 1
ATOM 1716 N N . SER A 1 223 ? 9.609 6.411 -15.603 1.00 96.06 223 SER A N 1
ATOM 1717 C CA . SER A 1 223 ? 10.337 7.064 -16.683 1.00 96.06 223 SER A CA 1
ATOM 1718 C C . SER A 1 223 ? 11.618 6.299 -16.984 1.00 96.06 223 SER A C 1
ATOM 1720 O O . SER A 1 223 ? 12.440 6.072 -16.095 1.00 96.06 223 SER A O 1
ATOM 1722 N N . LYS A 1 224 ? 11.827 5.966 -18.260 1.00 95.38 224 LYS A N 1
ATOM 1723 C CA . LYS A 1 224 ? 13.130 5.540 -18.773 1.00 95.38 224 LYS A CA 1
ATOM 1724 C C . LYS A 1 224 ? 13.887 6.768 -19.250 1.00 95.38 224 LYS A C 1
ATOM 1726 O O . LYS A 1 224 ? 13.370 7.547 -20.051 1.00 95.38 224 LYS A O 1
ATOM 1731 N N . ILE A 1 225 ? 15.109 6.948 -18.768 1.00 93.56 225 ILE A N 1
ATOM 1732 C CA . ILE A 1 225 ? 15.953 8.095 -19.090 1.00 93.56 225 ILE A CA 1
ATOM 1733 C C . ILE A 1 225 ? 17.201 7.597 -19.813 1.00 93.56 225 ILE A C 1
ATOM 1735 O O . ILE A 1 225 ? 17.952 6.760 -19.318 1.00 93.56 225 ILE A O 1
ATOM 1739 N N . THR A 1 226 ? 17.448 8.159 -20.992 1.00 88.50 226 THR A N 1
ATOM 1740 C CA . THR A 1 226 ? 18.606 7.843 -21.830 1.00 88.50 226 THR A CA 1
ATOM 1741 C C . THR A 1 226 ? 19.343 9.142 -22.132 1.00 88.50 226 THR A C 1
ATOM 1743 O O . THR A 1 226 ? 18.749 10.095 -22.632 1.00 88.50 226 THR A O 1
ATOM 1746 N N . ASN A 1 227 ? 20.638 9.213 -21.810 1.00 85.62 227 ASN A N 1
ATOM 1747 C CA . ASN A 1 227 ? 21.463 10.418 -21.999 1.00 85.62 227 ASN A CA 1
ATOM 1748 C C . ASN A 1 227 ? 20.870 11.697 -21.362 1.00 85.62 227 ASN A C 1
ATOM 1750 O O . ASN A 1 227 ? 20.981 12.789 -21.918 1.00 85.62 227 ASN A O 1
ATOM 1754 N N . GLY A 1 228 ? 20.217 11.560 -20.203 1.00 84.94 228 GLY A N 1
ATOM 1755 C CA . GLY A 1 228 ? 19.597 12.675 -19.474 1.00 84.94 228 GLY A CA 1
ATOM 1756 C C . GLY A 1 228 ? 18.277 13.181 -20.067 1.00 84.94 228 GLY A C 1
ATOM 1757 O O . GLY A 1 228 ? 17.775 14.210 -19.624 1.00 84.94 228 GLY A O 1
ATOM 1758 N N . VAL A 1 229 ? 17.709 12.475 -21.048 1.00 89.44 229 VAL A N 1
ATOM 1759 C CA . VAL A 1 229 ? 16.404 12.779 -21.644 1.00 89.44 229 VAL A CA 1
ATOM 1760 C C . VAL A 1 229 ? 15.448 11.623 -21.372 1.00 89.44 229 VAL A C 1
ATOM 1762 O O . VAL A 1 229 ? 15.820 10.461 -21.530 1.00 89.44 229 VAL A O 1
ATOM 1765 N N . VAL A 1 230 ? 14.213 11.938 -20.977 1.00 92.88 230 VAL A N 1
ATOM 1766 C CA . VAL A 1 230 ? 13.139 10.946 -20.837 1.00 92.88 230 VAL A CA 1
ATOM 1767 C C . VAL A 1 230 ? 12.851 10.345 -22.215 1.00 92.88 230 VAL A C 1
ATOM 1769 O O . VAL A 1 230 ? 12.401 11.047 -23.121 1.00 92.88 230 VAL A O 1
ATOM 1772 N N . SER A 1 231 ? 13.169 9.064 -22.387 1.00 93.31 231 SER A N 1
ATOM 1773 C CA . SER A 1 231 ? 13.008 8.316 -23.636 1.00 93.31 231 SER A CA 1
ATOM 1774 C C . SER A 1 231 ? 11.704 7.518 -23.682 1.00 93.31 231 SER A C 1
ATOM 1776 O O . SER A 1 231 ? 11.180 7.289 -24.770 1.00 93.31 231 SER A O 1
ATOM 1778 N N . ALA A 1 232 ? 11.156 7.153 -22.523 1.00 94.88 232 ALA A N 1
ATOM 1779 C CA . ALA A 1 232 ? 9.817 6.594 -22.368 1.00 94.88 232 ALA A CA 1
ATOM 1780 C C . ALA A 1 232 ? 9.236 6.993 -21.006 1.00 94.88 232 ALA A C 1
ATOM 1782 O O . ALA A 1 232 ? 9.991 7.216 -20.058 1.00 94.88 232 ALA A O 1
ATOM 1783 N N . HIS A 1 233 ? 7.912 7.094 -20.917 1.00 94.19 233 HIS A N 1
ATOM 1784 C CA . HIS A 1 233 ? 7.199 7.487 -19.705 1.00 94.19 233 HIS A CA 1
ATOM 1785 C C . HIS A 1 233 ? 5.812 6.847 -19.687 1.00 94.19 233 HIS A C 1
ATOM 1787 O O . HIS A 1 233 ? 5.110 6.916 -20.694 1.00 94.19 233 HIS A O 1
ATOM 1793 N N . GLU A 1 234 ? 5.417 6.291 -18.546 1.00 95.50 234 GLU A N 1
ATOM 1794 C CA . GLU A 1 234 ? 4.076 5.756 -18.311 1.00 95.50 234 GLU A CA 1
ATOM 1795 C C . GLU A 1 234 ? 3.517 6.294 -16.995 1.00 95.50 234 GLU A C 1
ATOM 1797 O O . GLU A 1 234 ? 4.202 6.266 -15.970 1.00 95.50 234 GLU A O 1
ATOM 1802 N N . LEU A 1 235 ? 2.263 6.750 -17.025 1.00 93.50 235 LEU A N 1
ATOM 1803 C CA . LEU A 1 235 ? 1.512 7.141 -15.836 1.00 93.50 235 LEU A CA 1
ATOM 1804 C C . LEU A 1 235 ? 0.620 5.975 -15.407 1.00 93.50 235 LEU A C 1
ATOM 1806 O O . LEU A 1 235 ? -0.280 5.569 -16.140 1.00 93.50 235 LEU A O 1
ATOM 1810 N N . ILE A 1 236 ? 0.817 5.493 -14.187 1.00 93.19 236 ILE A N 1
ATOM 1811 C CA . ILE A 1 236 ? -0.036 4.483 -13.576 1.00 93.19 236 ILE A CA 1
ATOM 1812 C C . ILE A 1 236 ? -1.297 5.182 -13.054 1.00 93.19 236 ILE A C 1
ATOM 1814 O O . ILE A 1 236 ? -1.252 6.130 -12.266 1.00 93.19 236 ILE A O 1
ATOM 1818 N N . THR A 1 237 ? -2.448 4.736 -13.555 1.00 89.56 237 THR A N 1
ATOM 1819 C CA . THR A 1 237 ? -3.752 5.369 -13.287 1.00 89.56 237 THR A CA 1
ATOM 1820 C C . THR A 1 237 ? -4.635 4.566 -12.338 1.00 89.56 237 THR A C 1
ATOM 1822 O O . THR A 1 237 ? -5.654 5.080 -11.879 1.00 89.56 237 THR A O 1
ATOM 1825 N N . SER A 1 238 ? -4.257 3.321 -12.050 1.00 91.19 238 SER A N 1
ATOM 1826 C CA . SER A 1 238 ? -4.987 2.407 -11.178 1.00 91.19 238 SER A CA 1
ATOM 1827 C C . SER A 1 238 ? -4.057 1.333 -10.623 1.00 91.19 238 SER A C 1
ATOM 1829 O O . SER A 1 238 ? -3.015 1.034 -11.207 1.00 91.19 238 SER A O 1
ATOM 1831 N N . GLY A 1 239 ? -4.481 0.714 -9.525 1.00 94.00 239 GLY A N 1
ATOM 1832 C CA . GLY A 1 239 ? -3.759 -0.360 -8.856 1.00 94.00 239 GLY A CA 1
ATOM 1833 C C . GLY A 1 239 ? -3.535 -0.041 -7.386 1.00 94.00 239 GLY A C 1
ATOM 1834 O O . GLY A 1 239 ? -3.258 1.099 -7.020 1.00 94.00 239 GLY A O 1
ATOM 1835 N N . VAL A 1 240 ? -3.677 -1.056 -6.541 1.00 96.00 240 VAL A N 1
ATOM 1836 C CA . VAL A 1 240 ? -3.439 -0.955 -5.102 1.00 96.00 240 VAL A CA 1
ATOM 1837 C C . VAL A 1 240 ? -2.542 -2.114 -4.704 1.00 96.00 240 VAL A C 1
ATOM 1839 O O . VAL A 1 240 ? -2.879 -3.266 -4.973 1.00 96.00 240 VAL A O 1
ATOM 1842 N N . VAL A 1 241 ? -1.408 -1.804 -4.084 1.00 96.38 241 VAL A N 1
ATOM 1843 C CA . VAL A 1 241 ? -0.446 -2.797 -3.594 1.00 96.38 241 VAL A CA 1
ATOM 1844 C C . VAL A 1 241 ? -0.665 -2.948 -2.094 1.00 96.38 241 VAL A C 1
ATOM 1846 O O . VAL A 1 241 ? -0.412 -1.982 -1.376 1.00 96.38 241 VAL A O 1
ATOM 1849 N N . PRO A 1 242 ? -1.148 -4.098 -1.591 1.00 96.50 242 PRO A N 1
ATOM 1850 C CA . PRO A 1 242 ? -1.292 -4.328 -0.157 1.00 96.50 242 PRO A CA 1
ATOM 1851 C C . PRO A 1 242 ? 0.009 -4.119 0.617 1.00 96.50 242 PRO A C 1
ATOM 1853 O O . PRO A 1 242 ? 1.103 -4.162 0.051 1.00 96.50 242 PRO A O 1
ATOM 1856 N N . GLY A 1 243 ? -0.115 -3.918 1.925 1.00 95.38 243 GLY A N 1
ATOM 1857 C CA . GLY A 1 243 ? 1.027 -3.919 2.827 1.00 95.38 243 GLY A CA 1
ATOM 1858 C C . GLY A 1 243 ? 1.802 -5.228 2.778 1.00 95.38 243 GLY A C 1
ATOM 1859 O O . GLY A 1 243 ? 1.216 -6.299 2.580 1.00 95.38 243 GLY A O 1
ATOM 1860 N N . GLU A 1 244 ? 3.116 -5.137 2.963 1.00 94.31 244 GLU A N 1
ATOM 1861 C CA . GLU A 1 244 ? 4.041 -6.277 2.973 1.00 94.31 244 GLU A CA 1
ATOM 1862 C C . GLU A 1 244 ? 3.916 -7.169 1.720 1.00 94.31 244 GLU A C 1
ATOM 1864 O O . GLU A 1 244 ? 4.076 -8.389 1.786 1.00 94.31 244 GLU A O 1
ATOM 1869 N N . SER A 1 245 ? 3.578 -6.573 0.572 1.00 94.69 245 SER A N 1
ATOM 1870 C CA . SER A 1 245 ? 3.318 -7.285 -0.684 1.00 94.69 245 SER A CA 1
ATOM 1871 C C . SER A 1 245 ? 4.101 -6.702 -1.859 1.00 94.69 245 SER A C 1
ATOM 1873 O O . SER A 1 245 ? 4.606 -5.578 -1.806 1.00 94.69 245 SER A O 1
ATOM 1875 N N . TYR A 1 246 ? 4.181 -7.483 -2.938 1.00 94.69 246 TYR A N 1
ATOM 1876 C CA . TYR A 1 246 ? 4.939 -7.148 -4.144 1.00 94.69 246 TYR A CA 1
ATOM 1877 C C . TYR A 1 246 ? 4.047 -6.763 -5.325 1.00 94.69 246 TYR A C 1
ATOM 1879 O O . TYR A 1 246 ? 2.930 -7.274 -5.486 1.00 94.69 246 TYR A O 1
ATOM 1887 N N . LEU A 1 247 ? 4.579 -5.869 -6.154 1.00 95.44 247 LEU A N 1
ATOM 1888 C CA . LEU A 1 247 ? 4.053 -5.429 -7.439 1.00 95.44 247 LEU A CA 1
ATOM 1889 C C . LEU A 1 247 ? 5.058 -5.783 -8.533 1.00 95.44 247 LEU A C 1
ATOM 1891 O O . LEU A 1 247 ? 6.221 -5.389 -8.450 1.00 95.44 247 LEU A O 1
ATOM 1895 N N . LEU A 1 248 ? 4.576 -6.394 -9.614 1.00 96.44 248 LEU A N 1
ATOM 1896 C CA . LEU A 1 248 ? 5.377 -6.666 -10.802 1.00 96.44 248 LEU A CA 1
ATOM 1897 C C . LEU A 1 248 ? 4.991 -5.740 -11.953 1.00 96.44 248 LEU A C 1
ATOM 1899 O O . LEU A 1 248 ? 3.856 -5.739 -12.425 1.00 96.44 248 LEU A O 1
ATOM 1903 N N . LEU A 1 249 ? 5.959 -4.990 -12.460 1.00 96.62 249 LEU A N 1
ATOM 1904 C CA . LEU A 1 249 ? 5.850 -4.244 -13.706 1.00 96.62 249 LEU A CA 1
ATOM 1905 C C . LEU A 1 249 ? 6.517 -5.074 -14.797 1.00 96.62 249 LEU A C 1
ATOM 1907 O O . LEU A 1 249 ? 7.723 -5.292 -14.731 1.00 96.62 249 LEU A O 1
ATOM 1911 N N . SER A 1 250 ? 5.768 -5.547 -15.790 1.00 95.62 250 SER A N 1
ATOM 1912 C CA . SER A 1 250 ? 6.311 -6.431 -16.829 1.00 95.62 250 SER A CA 1
ATOM 1913 C C . SER A 1 250 ? 6.093 -5.860 -18.220 1.00 95.62 250 SER A C 1
ATOM 1915 O O . SER A 1 250 ? 5.014 -5.367 -18.535 1.00 95.62 250 SER A O 1
ATOM 1917 N N . GLY A 1 251 ? 7.097 -5.982 -19.089 1.00 95.19 251 GLY A N 1
ATOM 1918 C CA . GLY A 1 251 ? 6.958 -5.664 -20.509 1.00 95.19 251 GLY A CA 1
ATOM 1919 C C . GLY A 1 251 ? 6.043 -6.630 -21.271 1.00 95.19 251 GLY A C 1
ATOM 1920 O O . GLY A 1 251 ? 5.651 -6.330 -22.394 1.00 95.19 251 GLY A O 1
ATOM 1921 N N . ASN A 1 252 ? 5.703 -7.793 -20.700 1.00 94.31 252 ASN A N 1
ATOM 1922 C CA . ASN A 1 252 ? 4.658 -8.678 -21.220 1.00 94.31 252 ASN A CA 1
ATOM 1923 C C . ASN A 1 252 ? 4.219 -9.694 -20.151 1.00 94.31 252 ASN A C 1
ATOM 1925 O O . ASN A 1 252 ? 4.751 -10.810 -20.104 1.00 94.31 252 ASN A O 1
ATOM 1929 N N . PRO A 1 253 ? 3.204 -9.361 -19.337 1.00 92.94 253 PRO A N 1
ATOM 1930 C CA . PRO A 1 253 ? 2.704 -10.248 -18.290 1.00 92.94 253 PRO A CA 1
ATOM 1931 C C . PRO A 1 253 ? 2.239 -11.623 -18.789 1.00 92.94 253 PRO A C 1
ATOM 1933 O O . PRO A 1 253 ? 2.266 -12.591 -18.039 1.00 92.94 253 PRO A O 1
ATOM 1936 N N . SER A 1 254 ? 1.828 -11.750 -20.059 1.00 91.81 254 SER A N 1
ATOM 1937 C CA . SER A 1 254 ? 1.267 -13.005 -20.593 1.00 91.81 254 SER A CA 1
ATOM 1938 C C . SER A 1 254 ? 2.294 -14.134 -20.730 1.00 91.81 254 SER A C 1
ATOM 1940 O O . SER A 1 254 ? 1.911 -15.299 -20.840 1.00 91.81 254 SER A O 1
ATOM 1942 N N . ILE A 1 255 ? 3.586 -13.797 -20.778 1.00 90.00 255 ILE A N 1
ATOM 1943 C CA . ILE A 1 255 ? 4.698 -14.757 -20.878 1.00 90.00 255 ILE A CA 1
ATOM 1944 C C . ILE A 1 255 ? 5.668 -14.657 -19.692 1.00 90.00 255 ILE A C 1
ATOM 1946 O O . ILE A 1 255 ? 6.690 -15.339 -19.684 1.00 90.00 255 ILE A O 1
ATOM 1950 N N . GLN A 1 256 ? 5.361 -13.803 -18.715 1.00 89.00 256 GLN A N 1
ATOM 1951 C CA . GLN A 1 256 ? 6.144 -13.601 -17.505 1.00 89.00 256 GLN A CA 1
ATOM 1952 C C . GLN A 1 256 ? 5.732 -14.628 -16.447 1.00 89.00 256 GLN A C 1
ATOM 1954 O O . GLN A 1 256 ? 4.544 -14.860 -16.221 1.00 89.00 256 GLN A O 1
ATOM 1959 N N . GLN A 1 257 ? 6.709 -15.242 -15.782 1.00 87.19 257 GLN A N 1
ATOM 1960 C CA . GLN A 1 257 ? 6.427 -16.034 -14.590 1.00 87.19 257 GLN A CA 1
ATOM 1961 C C . GLN A 1 257 ? 6.099 -15.096 -13.425 1.00 87.19 257 GLN A C 1
ATOM 1963 O O . GLN A 1 257 ? 6.797 -14.105 -13.224 1.00 87.19 257 GLN A O 1
ATOM 1968 N N . ASP A 1 258 ? 5.064 -15.430 -12.660 1.00 87.75 258 ASP A N 1
ATOM 1969 C CA . ASP A 1 258 ? 4.688 -14.742 -11.427 1.00 87.75 258 ASP A CA 1
ATOM 1970 C C . ASP A 1 258 ? 4.603 -15.774 -10.295 1.00 87.75 258 ASP A C 1
ATOM 1972 O O . ASP A 1 258 ? 3.892 -16.778 -10.405 1.00 87.75 258 ASP A O 1
ATOM 1976 N N . LEU A 1 259 ? 5.394 -15.563 -9.246 1.00 87.88 259 LEU A N 1
ATOM 1977 C CA . LEU A 1 259 ? 5.553 -16.472 -8.115 1.00 87.88 259 LEU A CA 1
ATOM 1978 C C . LEU A 1 259 ? 4.761 -16.048 -6.872 1.00 87.88 259 LEU A C 1
ATOM 1980 O O . LEU A 1 259 ? 4.796 -16.778 -5.880 1.00 87.88 259 LEU A O 1
ATOM 1984 N N . GLY A 1 260 ? 4.026 -14.934 -6.921 1.00 87.00 260 GLY A N 1
ATOM 1985 C CA . GLY A 1 260 ? 3.271 -14.466 -5.756 1.00 87.00 260 GLY A CA 1
ATOM 1986 C C . GLY A 1 260 ? 3.029 -12.963 -5.674 1.00 87.00 260 GLY A C 1
ATOM 1987 O O . GLY A 1 260 ? 2.749 -12.471 -4.581 1.00 87.00 260 GLY A O 1
ATOM 1988 N N . ASN A 1 261 ? 3.123 -12.223 -6.781 1.00 89.19 261 ASN A N 1
ATOM 1989 C CA . ASN A 1 261 ? 2.823 -10.797 -6.764 1.00 89.19 261 ASN A CA 1
ATOM 1990 C C . ASN A 1 261 ? 1.342 -10.544 -6.474 1.00 89.19 261 ASN A C 1
ATOM 1992 O O . ASN A 1 261 ? 0.445 -11.230 -6.963 1.00 89.19 261 ASN A O 1
ATOM 1996 N N . SER A 1 262 ? 1.089 -9.502 -5.688 1.00 93.06 262 SER A N 1
ATOM 1997 C CA . SER A 1 262 ? -0.268 -9.042 -5.382 1.00 93.06 262 SER A CA 1
ATOM 1998 C C . SER A 1 262 ? -0.913 -8.281 -6.541 1.00 93.06 262 SER A C 1
ATOM 2000 O O . SER A 1 262 ? -2.136 -8.265 -6.673 1.00 93.06 262 SER A O 1
ATOM 2002 N N . LEU A 1 263 ? -0.087 -7.657 -7.384 1.00 94.31 263 LEU A N 1
ATOM 2003 C CA . LEU A 1 263 ? -0.504 -6.869 -8.532 1.00 94.31 263 LEU A CA 1
ATOM 2004 C C . LEU A 1 263 ? 0.530 -7.017 -9.651 1.00 94.31 263 LEU A C 1
ATOM 2006 O O . LEU A 1 263 ? 1.734 -7.008 -9.399 1.00 94.31 263 LEU A O 1
ATOM 2010 N N . VAL A 1 264 ? 0.054 -7.117 -10.892 1.00 95.44 264 VAL A N 1
ATOM 2011 C CA . VAL A 1 264 ? 0.893 -7.133 -12.094 1.00 95.44 264 VAL A CA 1
ATOM 2012 C C . VAL A 1 264 ? 0.401 -6.053 -13.052 1.00 95.44 264 VAL A C 1
ATOM 2014 O O . VAL A 1 264 ? -0.783 -6.016 -13.385 1.00 95.44 264 VAL A O 1
ATOM 2017 N N . ILE A 1 265 ? 1.302 -5.182 -13.505 1.00 95.56 265 ILE A N 1
ATOM 2018 C CA . ILE A 1 265 ? 1.013 -4.112 -14.467 1.00 95.56 265 ILE A CA 1
ATOM 2019 C C . ILE A 1 265 ? 1.736 -4.402 -15.781 1.00 95.56 265 ILE A C 1
ATOM 2021 O O . ILE A 1 265 ? 2.943 -4.653 -15.810 1.00 95.56 265 ILE A O 1
ATOM 2025 N N . ASP A 1 266 ? 0.978 -4.337 -16.876 1.00 95.25 266 ASP A N 1
ATOM 2026 C CA . ASP A 1 266 ? 1.500 -4.449 -18.235 1.00 95.25 266 ASP A CA 1
ATOM 2027 C C . ASP A 1 266 ? 2.097 -3.114 -18.696 1.00 95.25 266 ASP A C 1
ATOM 2029 O O . ASP A 1 266 ? 1.388 -2.120 -18.851 1.00 95.25 266 ASP A O 1
ATOM 2033 N N . LEU A 1 267 ? 3.404 -3.105 -18.938 1.00 94.81 267 LEU A N 1
ATOM 2034 C CA . LEU A 1 267 ? 4.146 -1.978 -19.491 1.00 94.81 267 LEU A CA 1
ATOM 2035 C C . LEU A 1 267 ? 4.617 -2.231 -20.928 1.00 94.81 267 LEU A C 1
ATOM 2037 O O . LEU A 1 267 ? 5.391 -1.430 -21.455 1.00 94.81 267 LEU A O 1
ATOM 2041 N N . GLY A 1 268 ? 4.150 -3.283 -21.604 1.00 90.25 268 GLY A N 1
ATOM 2042 C CA . GLY A 1 268 ? 4.608 -3.639 -22.950 1.00 90.25 268 GLY A CA 1
ATOM 2043 C C . GLY A 1 268 ? 4.366 -2.569 -24.014 1.00 90.25 268 GLY A C 1
ATOM 2044 O O . GLY A 1 268 ? 5.115 -2.470 -24.985 1.00 90.25 268 GLY A O 1
ATOM 2045 N N . THR A 1 269 ? 3.352 -1.716 -23.832 1.00 90.06 269 THR A N 1
ATOM 2046 C CA . THR A 1 269 ? 3.066 -0.593 -24.742 1.00 90.06 269 THR A CA 1
ATOM 2047 C C . THR A 1 269 ? 3.718 0.724 -24.329 1.00 90.06 269 THR A C 1
ATOM 2049 O O . THR A 1 269 ? 3.714 1.662 -25.125 1.00 90.06 269 THR A O 1
ATOM 2052 N N . SER A 1 270 ? 4.287 0.807 -23.123 1.00 92.06 270 SER A N 1
ATOM 2053 C CA . SER A 1 270 ? 4.878 2.046 -22.592 1.00 92.06 270 SER A CA 1
ATOM 2054 C C . SER A 1 270 ? 6.198 2.431 -23.272 1.00 92.06 270 SER A C 1
ATOM 2056 O O . SER A 1 270 ? 6.597 3.594 -23.273 1.00 92.06 270 SER A O 1
ATOM 2058 N N . GLY A 1 271 ? 6.923 1.443 -23.815 1.00 90.69 271 GLY A N 1
ATOM 2059 C CA . GLY A 1 271 ? 8.304 1.606 -24.279 1.00 90.69 271 GLY A CA 1
ATOM 2060 C C . GLY A 1 271 ? 9.335 1.766 -23.151 1.00 90.69 271 GLY A C 1
ATOM 2061 O O . GLY A 1 271 ? 10.511 2.013 -23.432 1.00 90.69 271 GLY A O 1
ATOM 2062 N N . VAL A 1 272 ? 8.913 1.641 -21.887 1.00 94.06 272 VAL A N 1
ATOM 2063 C CA . VAL A 1 272 ? 9.808 1.580 -20.726 1.00 94.06 272 VAL A CA 1
ATOM 2064 C C . VAL A 1 272 ? 10.441 0.197 -20.649 1.00 94.06 272 VAL A C 1
ATOM 2066 O O . VAL A 1 272 ? 11.667 0.106 -20.641 1.00 94.06 272 VAL A O 1
ATOM 2069 N N . LEU A 1 273 ? 9.621 -0.857 -20.695 1.00 94.38 273 LEU A N 1
ATOM 2070 C CA . LEU A 1 273 ? 10.050 -2.255 -20.642 1.00 94.38 273 LEU A CA 1
ATOM 2071 C C . LEU A 1 273 ? 9.894 -2.954 -21.995 1.00 94.38 273 LEU A C 1
ATOM 2073 O O . LEU A 1 273 ? 8.954 -2.696 -22.747 1.00 94.38 273 LEU A O 1
ATOM 2077 N N . GLY A 1 274 ? 10.844 -3.832 -22.287 1.00 90.88 274 GLY A N 1
ATOM 2078 C CA . GLY A 1 274 ? 10.928 -4.658 -23.480 1.00 90.88 274 GLY A CA 1
ATOM 2079 C C . GLY A 1 274 ? 10.243 -6.013 -23.325 1.00 90.88 274 GLY A C 1
ATOM 2080 O O . GLY A 1 274 ? 9.916 -6.470 -22.227 1.00 90.88 274 GLY A O 1
ATOM 2081 N N . SER A 1 275 ? 10.024 -6.681 -24.454 1.00 87.25 275 SER A N 1
ATOM 2082 C CA . SER A 1 275 ? 9.467 -8.031 -24.496 1.00 87.25 275 SER A CA 1
ATOM 2083 C C . SER A 1 275 ? 10.017 -8.832 -25.669 1.00 87.25 275 SER A C 1
ATOM 2085 O O . SER A 1 275 ? 10.075 -8.356 -26.809 1.00 87.25 275 SER A O 1
ATOM 2087 N N . GLY A 1 276 ? 10.340 -10.101 -25.414 1.00 79.62 276 GLY A N 1
ATOM 2088 C CA . GLY A 1 276 ? 10.684 -11.045 -26.466 1.00 79.62 276 GLY A CA 1
ATOM 2089 C C . GLY A 1 276 ? 12.048 -10.740 -27.070 1.00 79.62 276 GLY A C 1
ATOM 2090 O O . GLY A 1 276 ? 13.069 -10.887 -26.420 1.00 79.62 276 GLY A O 1
ATOM 2091 N N . LEU A 1 277 ? 12.070 -10.366 -28.349 1.00 77.62 277 LEU A N 1
ATOM 2092 C CA . LEU A 1 277 ? 13.312 -10.029 -29.062 1.00 77.62 277 LEU A CA 1
ATOM 2093 C C . LEU A 1 277 ? 13.641 -8.530 -29.017 1.00 77.62 277 LEU A C 1
ATOM 2095 O O . LEU A 1 277 ? 14.574 -8.095 -29.692 1.00 77.62 277 LEU A O 1
ATOM 2099 N N . ILE A 1 278 ? 12.826 -7.739 -28.320 1.00 83.62 278 ILE A N 1
ATOM 2100 C CA . ILE A 1 278 ? 12.990 -6.294 -28.212 1.00 83.62 278 ILE A CA 1
ATOM 2101 C C . ILE A 1 278 ? 13.309 -5.980 -26.760 1.00 83.62 278 ILE A C 1
ATOM 2103 O O . ILE A 1 278 ? 12.396 -5.865 -25.943 1.00 83.62 278 ILE A O 1
ATOM 2107 N N . ASP A 1 279 ? 14.595 -5.807 -26.487 1.00 85.12 279 ASP A N 1
ATOM 2108 C CA . ASP A 1 279 ? 15.069 -5.230 -25.237 1.00 85.12 279 ASP A CA 1
ATOM 2109 C C . ASP A 1 279 ? 14.936 -3.705 -25.327 1.00 85.12 279 ASP A C 1
ATOM 2111 O O . ASP A 1 279 ? 15.293 -3.069 -26.327 1.00 85.12 279 ASP A O 1
ATOM 2115 N N . SER A 1 280 ? 14.348 -3.121 -24.293 1.00 88.44 280 SER A N 1
ATOM 2116 C CA . SER A 1 280 ? 14.141 -1.686 -24.131 1.00 88.44 280 SER A CA 1
ATOM 2117 C C . SER A 1 280 ? 15.184 -1.083 -23.191 1.00 88.44 280 SER A C 1
ATOM 2119 O O . SER A 1 280 ? 15.489 0.115 -23.304 1.00 88.44 280 SER A O 1
ATOM 2121 N N . ILE A 1 281 ? 15.724 -1.894 -22.281 1.00 89.62 281 ILE A N 1
ATOM 2122 C CA . ILE A 1 281 ? 16.725 -1.524 -21.295 1.00 89.62 281 ILE A CA 1
ATOM 2123 C C . ILE A 1 281 ? 18.078 -2.144 -21.680 1.00 89.62 281 ILE A C 1
ATOM 2125 O O . ILE A 1 281 ? 18.202 -3.332 -21.953 1.00 89.62 281 ILE A O 1
ATOM 2129 N N . GLU A 1 282 ? 19.135 -1.329 -21.696 1.00 88.06 282 GLU A N 1
ATOM 2130 C CA . GLU A 1 282 ? 20.477 -1.780 -22.077 1.00 88.06 282 GLU A CA 1
ATOM 2131 C C . GLU A 1 282 ? 21.310 -2.188 -20.851 1.00 88.06 282 GLU A C 1
ATOM 2133 O O . GLU A 1 282 ? 21.413 -1.450 -19.869 1.00 88.06 282 GLU A O 1
ATOM 2138 N N . SER A 1 283 ? 22.004 -3.327 -20.918 1.00 87.69 283 SER A N 1
ATOM 2139 C CA . SER A 1 283 ? 22.892 -3.773 -19.830 1.00 87.69 283 SER A CA 1
ATOM 2140 C C . SER A 1 283 ? 24.144 -2.902 -19.659 1.00 87.69 283 SER A C 1
ATOM 2142 O O . SER A 1 283 ? 24.735 -2.893 -18.583 1.00 87.69 283 SER A O 1
ATOM 2144 N N . SER A 1 284 ? 24.541 -2.146 -20.690 1.00 88.50 284 SER A N 1
ATOM 2145 C CA . SER A 1 284 ? 25.681 -1.217 -20.648 1.00 88.50 284 SER A CA 1
ATOM 2146 C C . SER A 1 284 ? 25.410 0.073 -19.878 1.00 88.50 284 SER A C 1
ATOM 2148 O O . SER A 1 284 ? 26.340 0.836 -19.632 1.00 88.50 284 SER A O 1
ATOM 2150 N N . GLY A 1 285 ? 24.156 0.349 -19.532 1.00 89.88 285 GLY A N 1
ATOM 2151 C CA . GLY A 1 285 ? 23.801 1.502 -18.722 1.00 89.88 285 GLY A CA 1
ATOM 2152 C C . GLY A 1 285 ? 22.390 1.996 -18.984 1.00 89.88 285 GLY A C 1
ATOM 2153 O O . GLY A 1 285 ? 21.847 1.862 -20.080 1.00 89.88 285 GLY A O 1
ATOM 2154 N N . GLY A 1 286 ? 21.813 2.628 -17.973 1.00 90.62 286 GLY A N 1
ATOM 2155 C CA . GLY A 1 286 ? 20.484 3.203 -18.068 1.00 90.62 286 GLY A CA 1
ATOM 2156 C C . GLY A 1 286 ? 20.043 3.845 -16.768 1.00 90.62 286 GLY A C 1
ATOM 2157 O O . GLY A 1 286 ? 20.755 3.846 -15.763 1.00 90.62 286 GLY A O 1
ATOM 2158 N N . HIS A 1 287 ? 18.870 4.463 -16.826 1.00 94.38 287 HIS A N 1
ATOM 2159 C CA . HIS A 1 287 ? 18.282 5.162 -15.700 1.00 94.38 287 HIS A CA 1
ATOM 2160 C C . HIS A 1 287 ? 16.767 4.956 -15.721 1.00 94.38 287 HIS A C 1
ATOM 2162 O O . HIS A 1 287 ? 16.100 5.300 -16.699 1.00 94.38 287 HIS A O 1
ATOM 2168 N N . ILE A 1 288 ? 16.246 4.389 -14.637 1.00 95.44 288 ILE A N 1
ATOM 2169 C CA . ILE A 1 288 ? 14.821 4.264 -14.347 1.00 95.44 288 ILE A CA 1
ATOM 2170 C C . ILE A 1 288 ? 14.496 5.176 -13.168 1.00 95.44 288 ILE A C 1
ATOM 2172 O O . ILE A 1 288 ? 15.143 5.108 -12.121 1.00 95.44 288 ILE A O 1
ATOM 2176 N N . SER A 1 289 ? 13.488 6.022 -13.341 1.00 94.81 289 SER A N 1
ATOM 2177 C CA . SER A 1 289 ? 12.989 6.903 -12.290 1.00 94.81 289 SER A CA 1
ATOM 2178 C C . SER A 1 289 ? 11.511 6.631 -12.044 1.00 94.81 289 SER A C 1
ATOM 2180 O O . SER A 1 289 ? 10.730 6.562 -12.996 1.00 94.81 289 SER A O 1
ATOM 2182 N N . PHE A 1 290 ? 11.140 6.471 -10.775 1.00 94.88 290 PHE A N 1
ATOM 2183 C CA . PHE A 1 290 ? 9.754 6.451 -10.328 1.00 94.88 290 PHE A CA 1
ATOM 2184 C C . PHE A 1 290 ? 9.417 7.775 -9.681 1.00 94.88 290 PHE A C 1
ATOM 2186 O O . PHE A 1 290 ? 10.131 8.246 -8.789 1.00 94.88 290 PHE A O 1
ATOM 2193 N N . GLN A 1 291 ? 8.302 8.342 -10.113 1.00 92.38 291 GLN A N 1
ATOM 2194 C CA . GLN A 1 291 ? 7.860 9.652 -9.680 1.00 92.38 291 GLN A CA 1
ATOM 2195 C C . GLN A 1 291 ? 6.399 9.589 -9.258 1.00 92.38 291 GLN A C 1
ATOM 2197 O O . GLN A 1 291 ? 5.615 8.859 -9.862 1.00 92.38 291 GLN A O 1
ATOM 2202 N N . TYR A 1 292 ? 6.025 10.382 -8.264 1.00 90.50 292 TYR A N 1
ATOM 2203 C CA . TYR A 1 292 ? 4.647 10.509 -7.807 1.00 90.50 292 TYR A CA 1
ATOM 2204 C C . TYR A 1 292 ? 4.151 11.940 -7.984 1.00 90.50 292 TYR A C 1
ATOM 2206 O O . TYR A 1 292 ? 4.838 12.897 -7.618 1.00 90.50 292 TYR A O 1
ATOM 2214 N N . ALA A 1 293 ? 2.958 12.084 -8.552 1.00 86.75 293 ALA A N 1
ATOM 2215 C CA . ALA A 1 293 ? 2.258 13.350 -8.678 1.00 86.75 293 ALA A CA 1
ATOM 2216 C C . ALA A 1 293 ? 0.928 13.273 -7.925 1.00 86.75 293 ALA A C 1
ATOM 2218 O O . ALA A 1 293 ? 0.040 12.497 -8.283 1.00 86.75 293 ALA A O 1
ATOM 2219 N N . GLU A 1 294 ? 0.783 14.111 -6.901 1.00 80.50 294 GLU A N 1
ATOM 2220 C CA . GLU A 1 294 ? -0.474 14.231 -6.167 1.00 80.50 294 GLU A CA 1
ATOM 2221 C C . GLU A 1 294 ? -1.595 14.726 -7.087 1.00 80.50 294 GLU A C 1
ATOM 2223 O O . GLU A 1 294 ? -1.409 15.606 -7.939 1.00 80.50 294 GLU A O 1
ATOM 2228 N N . PHE A 1 295 ? -2.799 14.200 -6.877 1.00 71.31 295 PHE A N 1
ATOM 2229 C CA . PHE A 1 295 ? -3.975 14.648 -7.609 1.00 71.31 295 PHE A CA 1
ATOM 2230 C C . PHE A 1 295 ? -4.203 16.156 -7.402 1.00 71.31 295 PHE A C 1
ATOM 2232 O O . PHE A 1 295 ? -4.196 16.651 -6.279 1.00 71.31 295 PHE A O 1
ATOM 2239 N N . ASN A 1 296 ? -4.424 16.896 -8.495 1.00 69.62 296 ASN A N 1
ATOM 2240 C CA . ASN A 1 296 ? -4.526 18.365 -8.524 1.00 69.62 296 ASN A CA 1
ATOM 2241 C C . ASN A 1 296 ? -3.272 19.145 -8.079 1.00 69.62 296 ASN A C 1
ATOM 2243 O O . ASN A 1 296 ? -3.348 20.368 -7.930 1.00 69.62 296 ASN A O 1
ATOM 2247 N N . SER A 1 297 ? -2.119 18.494 -7.929 1.00 75.75 297 SER A N 1
ATOM 2248 C CA . SER A 1 297 ? -0.846 19.171 -7.699 1.00 75.75 297 SER A CA 1
ATOM 2249 C C . SER A 1 297 ? -0.060 19.328 -9.000 1.00 75.75 297 SER A C 1
ATOM 2251 O O . SER A 1 297 ? -0.132 18.502 -9.907 1.00 75.75 297 SER A O 1
ATOM 2253 N N . ALA A 1 298 ? 0.705 20.414 -9.099 1.00 72.56 298 ALA A N 1
ATOM 2254 C CA . ALA A 1 298 ? 1.718 20.579 -10.144 1.00 72.56 298 ALA A CA 1
ATOM 2255 C C . ALA A 1 298 ? 3.099 20.074 -9.689 1.00 72.56 298 ALA A C 1
ATOM 2257 O O . ALA A 1 298 ? 4.072 20.194 -10.434 1.00 72.56 298 ALA A O 1
ATOM 2258 N N . LEU A 1 299 ? 3.198 19.584 -8.449 1.00 79.50 299 LEU A N 1
ATOM 2259 C CA . LEU A 1 299 ? 4.424 19.037 -7.891 1.00 79.50 299 LEU A CA 1
ATOM 2260 C C . LEU A 1 299 ? 4.531 17.557 -8.248 1.00 79.50 299 LEU A C 1
ATOM 2262 O O . LEU A 1 299 ? 3.560 16.807 -8.186 1.00 79.50 299 LEU A O 1
ATOM 2266 N N . THR A 1 300 ? 5.743 17.161 -8.608 1.00 82.12 300 THR A N 1
ATOM 2267 C CA . THR A 1 300 ? 6.121 15.774 -8.846 1.00 82.12 300 THR A CA 1
ATOM 2268 C C . THR A 1 300 ? 7.312 15.471 -7.952 1.00 82.12 300 THR A C 1
ATOM 2270 O O . THR A 1 300 ? 8.246 16.273 -7.871 1.00 82.12 300 THR A O 1
ATOM 2273 N N . TYR A 1 301 ? 7.255 14.340 -7.264 1.00 86.75 301 TYR A N 1
ATOM 2274 C CA . TYR A 1 301 ? 8.265 13.891 -6.318 1.00 86.75 301 TYR A CA 1
ATOM 2275 C C . TYR A 1 301 ? 8.993 12.685 -6.897 1.00 86.75 301 TYR A C 1
ATOM 2277 O O . TYR A 1 301 ? 8.351 11.701 -7.256 1.00 86.75 301 TYR A O 1
ATOM 2285 N N . ASP A 1 302 ? 10.320 12.744 -6.967 1.00 87.50 302 ASP A N 1
ATOM 2286 C CA . ASP A 1 302 ? 11.127 11.593 -7.370 1.00 87.50 302 ASP A CA 1
ATOM 2287 C C . ASP A 1 302 ? 11.290 10.657 -6.166 1.00 87.50 302 ASP A C 1
ATOM 2289 O O . ASP A 1 302 ? 11.897 11.035 -5.161 1.00 87.50 302 ASP A O 1
ATOM 2293 N N . LEU A 1 303 ? 10.741 9.445 -6.258 1.00 89.62 303 LEU A N 1
ATOM 2294 C CA . LEU A 1 303 ? 10.714 8.481 -5.154 1.00 89.62 303 LEU A CA 1
ATOM 2295 C C . LEU A 1 303 ? 11.830 7.441 -5.271 1.00 89.62 303 LEU A C 1
ATOM 2297 O O . LEU A 1 303 ? 12.520 7.154 -4.294 1.00 89.62 303 LEU A O 1
ATOM 2301 N N . ILE A 1 304 ? 12.044 6.903 -6.473 1.00 92.50 304 ILE A N 1
ATOM 2302 C CA . ILE A 1 304 ? 13.099 5.922 -6.751 1.00 92.50 304 ILE A CA 1
ATOM 2303 C C . ILE A 1 304 ? 13.892 6.416 -7.952 1.00 92.50 304 ILE A C 1
ATOM 2305 O O . ILE A 1 304 ? 13.323 6.691 -9.001 1.00 92.50 304 ILE A O 1
ATOM 2309 N N . ASN A 1 305 ? 15.214 6.494 -7.813 1.00 92.50 305 ASN A N 1
ATOM 2310 C CA . ASN A 1 305 ? 16.122 6.826 -8.907 1.00 92.50 305 ASN A CA 1
ATOM 2311 C C . ASN A 1 305 ? 17.188 5.737 -9.008 1.00 92.50 305 ASN A C 1
ATOM 2313 O O . ASN A 1 305 ? 18.148 5.719 -8.235 1.00 92.50 305 ASN A O 1
ATOM 2317 N N . PHE A 1 306 ? 16.999 4.819 -9.951 1.00 94.25 306 PHE A N 1
ATOM 2318 C CA . PHE A 1 306 ? 17.893 3.697 -10.197 1.00 94.25 306 PHE A CA 1
ATOM 2319 C C . PHE A 1 306 ? 18.701 3.946 -11.467 1.00 94.25 306 PHE A C 1
ATOM 2321 O O . PHE A 1 306 ? 18.138 4.086 -12.551 1.00 94.25 306 PHE A O 1
ATOM 2328 N N . HIS A 1 307 ? 20.024 4.002 -11.343 1.00 92.56 307 HIS A N 1
ATOM 2329 C CA . HIS A 1 307 ? 20.929 4.148 -12.476 1.00 92.56 307 HIS A CA 1
ATOM 2330 C C . HIS A 1 307 ? 22.062 3.135 -12.380 1.00 92.56 307 HIS A C 1
ATOM 2332 O O . HIS A 1 307 ? 22.604 2.906 -11.301 1.00 92.56 307 HIS A O 1
ATOM 2338 N N . TRP A 1 308 ? 22.433 2.573 -13.523 1.00 92.94 308 TRP A N 1
ATOM 2339 C CA . TRP A 1 308 ? 23.574 1.677 -13.666 1.00 92.94 308 TRP A CA 1
ATOM 2340 C C . TRP A 1 308 ? 24.399 2.084 -14.883 1.00 92.94 308 TRP A C 1
ATOM 2342 O O . TRP A 1 308 ? 23.937 2.818 -15.764 1.00 92.94 308 TRP A O 1
ATOM 2352 N N . ASP A 1 309 ? 25.629 1.592 -14.924 1.00 91.56 309 ASP A N 1
ATOM 2353 C CA . ASP A 1 309 ? 26.568 1.807 -16.016 1.00 91.56 309 ASP A CA 1
ATOM 2354 C C . ASP A 1 309 ? 27.277 0.499 -16.396 1.00 91.56 309 ASP A C 1
ATOM 2356 O O . ASP A 1 309 ? 26.990 -0.582 -15.871 1.00 91.56 309 ASP A O 1
ATOM 2360 N N . ASP A 1 310 ? 28.216 0.602 -17.328 1.00 90.50 310 ASP A N 1
ATOM 2361 C CA . ASP A 1 310 ? 28.964 -0.525 -17.872 1.00 90.50 310 ASP A CA 1
ATOM 2362 C C . ASP A 1 310 ? 29.848 -1.225 -16.827 1.00 90.50 310 ASP A C 1
ATOM 2364 O O . ASP A 1 310 ? 30.185 -2.402 -16.987 1.00 90.50 310 ASP A O 1
ATOM 2368 N N . THR A 1 311 ? 30.178 -0.558 -15.717 1.00 91.88 311 THR A N 1
ATOM 2369 C CA . THR A 1 311 ? 31.009 -1.128 -14.650 1.00 91.88 311 THR A CA 1
ATOM 2370 C C . THR A 1 311 ? 30.280 -2.189 -13.826 1.00 91.88 311 THR A C 1
ATOM 2372 O O . THR A 1 311 ? 30.929 -2.991 -13.147 1.00 91.88 311 THR A O 1
ATOM 2375 N N . TRP A 1 312 ? 28.948 -2.253 -13.919 1.00 91.69 312 TRP A N 1
ATOM 2376 C CA . TRP A 1 312 ? 28.126 -3.230 -13.205 1.00 91.69 312 TRP A CA 1
ATOM 2377 C C . TRP A 1 312 ? 28.228 -4.638 -13.802 1.00 91.69 312 TRP A C 1
ATOM 2379 O O . TRP A 1 312 ? 27.925 -5.606 -13.111 1.00 91.69 312 TRP A O 1
ATOM 2389 N N . ASN A 1 313 ? 28.711 -4.771 -15.047 1.00 87.81 313 ASN A N 1
ATOM 2390 C CA . ASN A 1 313 ? 28.910 -6.055 -15.734 1.00 87.81 313 ASN A CA 1
ATOM 2391 C C . ASN A 1 313 ? 27.667 -6.972 -15.684 1.00 87.81 313 ASN A C 1
ATOM 2393 O O . ASN A 1 313 ? 27.768 -8.161 -15.373 1.00 87.81 313 ASN A O 1
ATOM 2397 N N . ILE A 1 314 ? 26.491 -6.409 -15.975 1.00 90.44 314 ILE A N 1
ATOM 2398 C CA . ILE A 1 314 ? 25.209 -7.123 -15.930 1.00 90.44 314 ILE A CA 1
ATOM 2399 C C . ILE A 1 314 ? 25.167 -8.154 -17.063 1.00 90.44 314 ILE A C 1
ATOM 2401 O O . ILE A 1 314 ? 25.219 -7.806 -18.247 1.00 90.44 314 ILE A O 1
ATOM 2405 N N . ASN A 1 315 ? 25.083 -9.431 -16.695 1.00 90.31 315 ASN A N 1
ATOM 2406 C CA . ASN A 1 315 ? 25.022 -10.540 -17.642 1.00 90.31 315 ASN A CA 1
ATOM 2407 C C . ASN A 1 315 ? 23.591 -10.755 -18.149 1.00 90.31 315 ASN A C 1
ATOM 2409 O O . ASN A 1 315 ? 22.625 -10.600 -17.408 1.00 90.31 315 ASN A O 1
ATOM 2413 N N . THR A 1 316 ? 23.457 -11.186 -19.403 1.00 90.44 316 THR A N 1
ATOM 2414 C CA . THR A 1 316 ? 22.177 -11.655 -19.952 1.00 90.44 316 THR A CA 1
ATOM 2415 C C . THR A 1 316 ? 21.639 -12.832 -19.140 1.00 90.44 316 THR A C 1
ATOM 2417 O O . THR A 1 316 ? 22.393 -13.742 -18.799 1.00 90.44 316 THR A O 1
ATOM 2420 N N . GLY A 1 317 ? 20.336 -12.827 -18.870 1.00 90.69 317 GLY A N 1
ATOM 2421 C CA . GLY A 1 317 ? 19.643 -13.826 -18.062 1.00 90.69 317 GLY A CA 1
ATOM 2422 C C . GLY A 1 317 ? 19.747 -13.606 -16.560 1.00 90.69 317 GLY A C 1
ATOM 2423 O O . GLY A 1 317 ? 19.239 -14.435 -15.819 1.00 90.69 317 GLY A O 1
ATOM 2424 N N . TYR A 1 318 ? 20.387 -12.527 -16.104 1.00 93.38 318 TYR A N 1
ATOM 2425 C CA . TYR A 1 318 ? 20.480 -12.214 -14.683 1.00 93.38 318 TYR A CA 1
ATOM 2426 C C . TYR A 1 318 ? 19.613 -11.008 -14.341 1.00 93.38 318 TYR A C 1
ATOM 2428 O O . TYR A 1 318 ? 19.721 -9.950 -14.969 1.00 93.38 318 TYR A O 1
ATOM 2436 N N . SER A 1 319 ? 18.797 -11.163 -13.307 1.00 94.44 319 SER A N 1
ATOM 2437 C CA . SER A 1 319 ? 18.199 -10.044 -12.598 1.00 94.44 319 SER A CA 1
ATOM 2438 C C . SER A 1 319 ? 19.185 -9.469 -11.583 1.00 94.44 319 SER A C 1
ATOM 2440 O O . SER A 1 319 ? 20.212 -10.072 -11.253 1.00 94.44 319 SER A O 1
ATOM 2442 N N . LEU A 1 320 ? 18.869 -8.281 -11.082 1.00 95.44 320 LEU A N 1
ATOM 2443 C CA . LEU A 1 320 ? 19.560 -7.639 -9.978 1.00 95.44 320 LEU A CA 1
ATOM 2444 C C . LEU A 1 320 ? 18.607 -7.548 -8.791 1.00 95.44 320 LEU A C 1
ATOM 2446 O O . LEU A 1 320 ? 17.612 -6.832 -8.862 1.00 95.44 320 LEU A O 1
ATOM 2450 N N . VAL A 1 321 ? 18.945 -8.233 -7.701 1.00 96.06 321 VAL A N 1
ATOM 2451 C CA . VAL A 1 321 ? 18.203 -8.213 -6.435 1.00 96.06 321 VAL A CA 1
ATOM 2452 C C . VAL A 1 321 ? 18.806 -7.171 -5.507 1.00 96.06 321 VAL A C 1
ATOM 2454 O O . VAL A 1 321 ? 20.006 -7.204 -5.222 1.00 96.06 321 VAL A O 1
ATOM 2457 N N . TRP A 1 322 ? 17.992 -6.249 -5.009 1.00 94.88 322 TRP A N 1
ATOM 2458 C CA . TRP A 1 322 ? 18.445 -5.222 -4.084 1.00 94.88 322 TRP A CA 1
ATOM 2459 C C . TRP A 1 322 ? 18.709 -5.810 -2.694 1.00 94.88 322 TRP A C 1
ATOM 2461 O O . TRP A 1 322 ? 17.851 -6.432 -2.077 1.00 94.88 322 TRP A O 1
ATOM 2471 N N . ASN A 1 323 ? 19.907 -5.570 -2.167 1.00 93.75 323 ASN A N 1
ATOM 2472 C CA . ASN A 1 323 ? 20.364 -6.012 -0.851 1.00 93.75 323 ASN A CA 1
ATOM 2473 C C . ASN A 1 323 ? 20.545 -4.825 0.109 1.00 93.75 323 ASN A C 1
ATOM 2475 O O . ASN A 1 323 ? 21.527 -4.745 0.850 1.00 93.75 323 ASN A O 1
ATOM 2479 N N . TYR A 1 324 ? 19.582 -3.902 0.087 1.00 89.25 324 TYR A N 1
ATOM 2480 C CA . TYR A 1 324 ? 19.548 -2.685 0.899 1.00 89.25 324 TYR A CA 1
ATOM 2481 C C . TYR A 1 324 ? 20.709 -1.700 0.643 1.00 89.25 324 TYR A C 1
ATOM 2483 O O . TYR A 1 324 ? 21.791 -2.038 0.173 1.00 89.25 324 TYR A O 1
ATOM 2491 N N . GLY A 1 325 ? 20.494 -0.427 0.980 1.00 90.69 325 GLY A N 1
ATOM 2492 C CA . GLY A 1 325 ? 21.473 0.648 0.776 1.00 90.69 325 GLY A CA 1
ATOM 2493 C C . GLY A 1 325 ? 21.193 1.490 -0.470 1.00 90.69 325 GLY A C 1
ATOM 2494 O O . GLY A 1 325 ? 20.105 1.449 -1.035 1.00 90.69 325 GLY A O 1
ATOM 2495 N N . GLU A 1 326 ? 22.157 2.314 -0.881 1.00 89.62 326 GLU A N 1
ATOM 2496 C CA . GLU A 1 326 ? 21.974 3.227 -2.016 1.00 89.62 326 GLU A CA 1
ATOM 2497 C C . GLU A 1 326 ? 21.787 2.468 -3.336 1.00 89.62 326 GLU A C 1
ATOM 2499 O O . GLU A 1 326 ? 22.604 1.611 -3.680 1.00 89.62 326 GLU A O 1
ATOM 2504 N N . PHE A 1 327 ? 20.743 2.825 -4.094 1.00 90.12 327 PHE A N 1
ATOM 2505 C CA . PHE A 1 327 ? 20.432 2.221 -5.395 1.00 90.12 327 PHE A CA 1
ATOM 2506 C C . PHE A 1 327 ? 21.514 2.452 -6.456 1.00 90.12 327 PHE A C 1
ATOM 2508 O O . PHE A 1 327 ? 21.611 1.668 -7.391 1.00 90.12 327 PHE A O 1
ATOM 2515 N N . SER A 1 328 ? 22.337 3.490 -6.302 1.00 86.88 328 SER A N 1
ATOM 2516 C CA . SER A 1 328 ? 23.447 3.848 -7.194 1.00 86.88 328 SER A CA 1
ATOM 2517 C C . SER A 1 328 ? 24.700 2.984 -7.022 1.00 86.88 328 SER A C 1
ATOM 2519 O O . SER A 1 328 ? 25.621 3.063 -7.834 1.00 86.88 328 SER A O 1
ATOM 2521 N N . ASN A 1 329 ? 24.783 2.192 -5.952 1.00 91.88 329 ASN A N 1
ATOM 2522 C CA . ASN A 1 329 ? 25.961 1.393 -5.648 1.00 91.88 329 ASN A CA 1
ATOM 2523 C C . ASN A 1 329 ? 25.751 -0.059 -6.088 1.00 91.88 329 ASN A C 1
ATOM 2525 O O . ASN A 1 329 ? 24.976 -0.789 -5.473 1.00 91.88 329 ASN A O 1
ATOM 2529 N N . SER A 1 330 ? 26.511 -0.499 -7.092 1.00 91.19 330 SER A N 1
ATOM 2530 C CA . SER A 1 330 ? 26.449 -1.864 -7.634 1.00 91.19 330 SER A CA 1
ATOM 2531 C C . SER A 1 330 ? 26.668 -2.962 -6.592 1.00 91.19 330 SER A C 1
ATOM 2533 O O . SER A 1 330 ? 26.132 -4.053 -6.734 1.00 91.19 330 SER A O 1
ATOM 2535 N N . SER A 1 331 ? 27.409 -2.690 -5.511 1.00 92.88 331 SER A N 1
ATOM 2536 C CA . SER A 1 331 ? 27.655 -3.682 -4.449 1.00 92.88 331 SER A CA 1
ATOM 2537 C C . SER A 1 331 ? 26.402 -4.021 -3.634 1.00 92.88 331 SER A C 1
ATOM 2539 O O . SER A 1 331 ? 26.388 -5.032 -2.934 1.00 92.88 331 SER A O 1
ATOM 2541 N N . ASN A 1 332 ? 25.364 -3.185 -3.722 1.00 94.62 332 ASN A N 1
ATOM 2542 C CA . ASN A 1 332 ? 24.071 -3.404 -3.079 1.00 94.62 332 ASN A CA 1
ATOM 2543 C C . ASN A 1 332 ? 23.103 -4.194 -3.970 1.00 94.62 332 ASN A C 1
ATOM 2545 O O . ASN A 1 332 ? 21.947 -4.356 -3.599 1.00 94.62 332 ASN A O 1
ATOM 2549 N N . TRP A 1 333 ? 23.551 -4.672 -5.132 1.00 94.19 333 TRP A N 1
ATOM 2550 C CA . TRP A 1 333 ? 22.741 -5.438 -6.069 1.00 94.19 333 TRP A CA 1
ATOM 2551 C C . TRP A 1 333 ? 23.371 -6.806 -6.304 1.00 94.19 333 TRP A C 1
ATOM 2553 O O . TRP A 1 333 ? 24.512 -6.924 -6.752 1.00 94.19 333 TRP A O 1
ATOM 2563 N N . ILE A 1 334 ? 22.629 -7.853 -5.962 1.00 94.50 334 ILE A N 1
ATOM 2564 C CA . ILE A 1 334 ? 23.067 -9.238 -6.083 1.00 94.50 334 ILE A CA 1
ATOM 2565 C C . ILE A 1 334 ? 22.531 -9.785 -7.408 1.00 94.50 334 ILE A C 1
ATOM 2567 O O . ILE A 1 334 ? 21.315 -9.825 -7.588 1.00 94.50 334 ILE A O 1
ATOM 2571 N N . PRO A 1 335 ? 23.397 -10.216 -8.340 1.00 94.25 335 PRO A N 1
ATOM 2572 C CA . PRO A 1 335 ? 22.939 -10.831 -9.575 1.00 94.25 335 PRO A CA 1
ATOM 2573 C C . PRO A 1 335 ? 22.344 -12.216 -9.297 1.00 94.25 335 PRO A C 1
ATOM 2575 O O . PRO A 1 335 ? 22.979 -13.040 -8.631 1.00 94.25 335 PRO A O 1
ATOM 2578 N N . LEU A 1 336 ? 21.162 -12.487 -9.846 1.00 94.06 336 LEU A N 1
ATOM 2579 C CA . LEU A 1 336 ? 20.464 -13.766 -9.722 1.00 94.06 336 LEU A CA 1
ATOM 2580 C C . LEU A 1 336 ? 20.067 -14.286 -11.107 1.00 94.06 336 LEU A C 1
ATOM 2582 O O . LEU A 1 336 ? 19.522 -13.549 -11.917 1.00 94.06 336 LEU A O 1
ATOM 2586 N N . GLU A 1 337 ? 20.384 -15.546 -11.401 1.00 92.62 337 GLU A N 1
ATOM 2587 C CA . GLU A 1 337 ? 20.041 -16.175 -12.685 1.00 92.62 337 GLU A CA 1
ATOM 2588 C C . GLU A 1 337 ? 18.525 -16.392 -12.776 1.00 92.62 337 GLU A C 1
ATOM 2590 O O . GLU A 1 337 ? 17.919 -16.844 -11.806 1.00 92.62 337 GLU A O 1
ATOM 2595 N N . ASP A 1 338 ? 17.929 -16.041 -13.918 1.00 88.19 338 ASP A N 1
ATOM 2596 C CA . ASP A 1 338 ? 16.491 -16.042 -14.247 1.00 88.19 338 ASP A CA 1
ATOM 2597 C C . ASP A 1 338 ? 15.591 -15.134 -13.377 1.00 88.19 338 ASP A C 1
ATOM 2599 O O . ASP A 1 338 ? 14.506 -14.739 -13.813 1.00 88.19 338 ASP A O 1
ATOM 2603 N N . GLY A 1 339 ? 16.068 -14.727 -12.202 1.00 90.38 339 GLY A N 1
ATOM 2604 C CA . GLY A 1 339 ? 15.356 -13.892 -11.242 1.00 90.38 339 GLY A CA 1
ATOM 2605 C C . GLY A 1 339 ? 14.200 -14.597 -10.537 1.00 90.38 339 GLY A C 1
ATOM 2606 O O . GLY A 1 339 ? 13.925 -15.780 -10.750 1.00 90.38 339 GLY A O 1
ATOM 2607 N N . THR A 1 340 ? 13.525 -13.864 -9.656 1.00 92.50 340 THR A N 1
ATOM 2608 C CA . THR A 1 340 ? 12.507 -14.412 -8.739 1.00 92.50 340 THR A CA 1
ATOM 2609 C C . THR A 1 340 ? 11.260 -13.525 -8.640 1.00 92.50 340 THR A C 1
ATOM 2611 O O . THR A 1 340 ? 10.874 -13.117 -7.545 1.00 92.50 340 THR A O 1
ATOM 2614 N N . PRO A 1 341 ? 10.574 -13.274 -9.771 1.00 88.50 341 PRO A N 1
ATOM 2615 C CA . PRO A 1 341 ? 9.431 -12.365 -9.840 1.00 88.50 341 PRO A CA 1
ATOM 2616 C C . PRO A 1 341 ? 8.294 -12.843 -8.924 1.00 88.50 341 PRO A C 1
ATOM 2618 O O . PRO A 1 341 ? 7.580 -13.791 -9.248 1.00 88.50 341 PRO A O 1
ATOM 2621 N N . GLY A 1 342 ? 8.104 -12.174 -7.791 1.00 78.62 342 GLY A N 1
ATOM 2622 C CA . GLY A 1 342 ? 7.061 -12.411 -6.795 1.00 78.62 342 GLY A CA 1
ATOM 2623 C C . GLY A 1 342 ? 7.429 -13.343 -5.645 1.00 78.62 342 GLY A C 1
ATOM 2624 O O . GLY A 1 342 ? 6.514 -13.832 -4.986 1.00 78.62 342 GLY A O 1
ATOM 2625 N N . SER A 1 343 ? 8.711 -13.661 -5.420 1.00 76.94 343 SER A N 1
ATOM 2626 C CA . SER A 1 343 ? 9.101 -14.634 -4.378 1.00 76.94 343 SER A CA 1
ATOM 2627 C C . SER A 1 343 ? 10.257 -14.245 -3.458 1.00 76.94 343 SER A C 1
ATOM 2629 O O . SER A 1 343 ? 10.703 -15.113 -2.703 1.00 76.94 343 SER A O 1
ATOM 2631 N N . ILE A 1 344 ? 10.788 -13.023 -3.552 1.00 61.09 344 ILE A N 1
ATOM 2632 C CA . ILE A 1 344 ? 11.923 -12.590 -2.716 1.00 61.09 344 ILE A CA 1
ATOM 2633 C C . ILE A 1 344 ? 11.498 -12.277 -1.285 1.00 61.09 344 ILE A C 1
ATOM 2635 O O . ILE A 1 344 ? 10.392 -11.730 -1.090 1.00 61.09 344 ILE A O 1
#

Foldseek 3Di:
DVVVVVVVVVVVVVVVVVVVVVVVVVPPPDPPDVVQVVQQVLQVLLVCLAQVDLKKKFFDDPNHTDPVPIDSVCLPDALQRLARTAIQLHQADPVSFGELSSLLSQLSAAQVSSCVNSVHDPQKWKWKWKAWC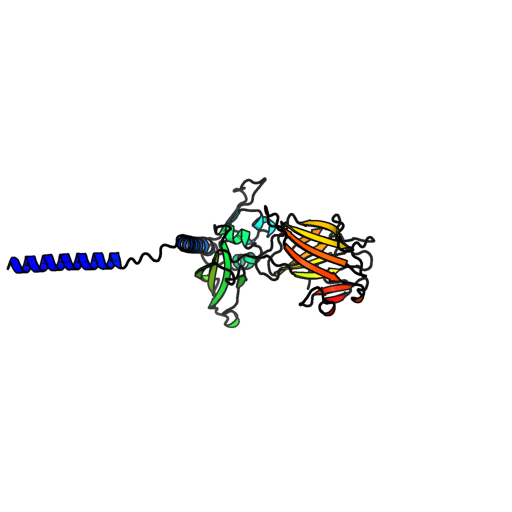DDPDPVRHGPTSATFIFDQPQFPDKDKDWDWGHDPRTIMIIIMMIGGNSDDDQAKDFFKWAQFAPQWAKTKTKIFRQGQHKDWQAQKKKFWADPNHGPWIDRDHGDIAGHRFMEMETLDPVRDDADAHSYYHHCVVGLNMHTGPDGSGDPQKTWMWMWGDDVPDPDIGTRDIAIDHNVLVQDHQWMWGAQDDDNHDSVRTDTDGNDDHGDD

Radius of gyration: 27.56 Å; chains: 1; bounding box: 66×54×98 Å